Protein AF-A0A1U7DP26-F1 (afdb_monomer_lite)

Sequence (194 aa):
MRRANYLGLSYQFWTLTKESINEMEKQGNKKLIMSLYDPNETDEQSHQNYYQKTKWNDFNIGVPILFNFYHGLELCMKGLLQEIGKLPTNKHHKLSDYFQIISENNSVFIPEIIVSIGKVLNSENPFYDFFKSNNSNVDNYYQLLRYPESVKGNNFLHGEIRGREQIGLNNFNSIKNSCIEIEKAIIKWFEKKT

pLDDT: mean 93.65, std 6.56, range [53.16, 98.75]

Foldseek 3Di:
DDDDPLLVVLVVLLVVLLVLLVVCVVLQQDPDDDDDDDPPADPVNVVVVVCVSNCSHLANCQLVSLLSLLSSLQSLLLVVCVVVVNRDPDDAQANVVSLVVCVVVVVLFDVLLNVLSVCCQDPVQLCQVQQVVQVHGSSCSNPQSPDQADPVRHGGDCPSRHDPRNSNSVNSVVSSVSSVSNVVRVVVSVVVVD

Secondary structure (DSSP, 8-state):
-PPP-HHHHHHHHHHHHHHHHHHHHHHTT-S--PPPP-TTS-HHHHHHHHHHHHSSSHHHHHHHHHHHHHHHHHHHHHHHHHHTT---SS----HHHHHHHHHHTGGGS-HHHHHHHHHTTSTTSTTHHHHHHTT--GGGHHHHTT-SB-TTSPBP--TTTSS-HHHHHHHHHHHHHHHHHHHHHHHHHHHHH-

Radius of gyration: 19.1 Å; chains: 1; bounding box: 50×29×58 Å

Structure (mmCIF, N/CA/C/O backbone):
data_AF-A0A1U7DP26-F1
#
_entry.id   AF-A0A1U7DP26-F1
#
loop_
_atom_site.group_PDB
_atom_site.id
_atom_site.type_symbol
_atom_site.label_atom_id
_atom_site.label_alt_id
_atom_site.label_comp_id
_atom_site.label_asym_id
_atom_site.label_entity_id
_atom_site.label_seq_id
_atom_site.pdbx_PDB_ins_code
_atom_site.Cartn_x
_atom_site.Cartn_y
_atom_site.Cartn_z
_atom_site.occupancy
_atom_site.B_iso_or_equiv
_atom_site.auth_seq_id
_atom_site.auth_comp_id
_atom_site.auth_asym_id
_atom_site.auth_atom_id
_atom_site.pdbx_PDB_model_num
ATOM 1 N N . MET A 1 1 ? -6.047 -16.721 26.539 1.00 53.16 1 MET A N 1
ATOM 2 C CA . MET A 1 1 ? -6.181 -16.801 25.065 1.00 53.16 1 MET A CA 1
ATOM 3 C C . MET A 1 1 ? -5.007 -16.036 24.455 1.00 53.16 1 MET A C 1
ATOM 5 O O . MET A 1 1 ? -4.716 -14.951 24.944 1.00 53.16 1 MET A O 1
ATOM 9 N N . ARG A 1 2 ? -4.262 -16.601 23.493 1.00 73.62 2 ARG A N 1
ATOM 10 C CA . ARG A 1 2 ? -3.073 -15.941 22.914 1.00 73.62 2 ARG A CA 1
ATOM 11 C C . ARG A 1 2 ? -3.519 -14.747 22.062 1.00 73.62 2 ARG A C 1
ATOM 13 O O . ARG A 1 2 ? -4.286 -14.931 21.123 1.00 73.62 2 ARG A O 1
ATOM 20 N N . ARG A 1 3 ? -3.061 -13.541 22.402 1.00 86.12 3 ARG A N 1
ATOM 21 C CA . ARG A 1 3 ? -3.355 -12.308 21.657 1.00 86.12 3 ARG A CA 1
ATOM 22 C C . ARG A 1 3 ? -2.591 -12.306 20.331 1.00 86.12 3 ARG A C 1
ATOM 24 O O . ARG A 1 3 ? -1.402 -12.624 20.313 1.00 86.12 3 ARG A O 1
ATOM 31 N N . ALA A 1 4 ? -3.257 -11.959 19.234 1.00 92.19 4 ALA A N 1
ATOM 32 C CA . ALA A 1 4 ? -2.603 -11.836 17.936 1.00 92.19 4 ALA A CA 1
ATOM 33 C C . ALA A 1 4 ? -1.809 -10.520 17.864 1.00 92.19 4 ALA A C 1
ATOM 35 O O . ALA A 1 4 ? -2.297 -9.466 18.280 1.00 92.19 4 ALA A O 1
ATOM 36 N N . ASN A 1 5 ? -0.586 -10.572 17.331 1.00 94.94 5 ASN A N 1
ATOM 37 C CA . ASN A 1 5 ? 0.266 -9.391 17.168 1.00 94.94 5 ASN A CA 1
ATOM 38 C C . ASN A 1 5 ? 0.031 -8.719 15.805 1.00 94.94 5 ASN A C 1
ATOM 40 O O . ASN A 1 5 ? 0.892 -8.745 14.927 1.00 94.94 5 ASN A O 1
ATOM 44 N N . TYR A 1 6 ? -1.162 -8.154 15.620 1.00 97.38 6 TYR A N 1
ATOM 45 C CA . TYR A 1 6 ? -1.541 -7.507 14.364 1.00 97.38 6 TYR A CA 1
ATOM 46 C C . TYR A 1 6 ? -0.703 -6.258 14.057 1.00 97.38 6 TYR A C 1
ATOM 48 O O . TYR A 1 6 ? -0.205 -6.126 12.943 1.00 97.38 6 TYR A O 1
ATOM 56 N N . LEU A 1 7 ? -0.492 -5.378 15.043 1.00 97.25 7 LEU A N 1
ATOM 57 C CA . LEU A 1 7 ? 0.287 -4.147 14.853 1.00 97.25 7 LEU A CA 1
ATOM 58 C C . LEU A 1 7 ? 1.756 -4.441 14.533 1.00 97.25 7 LEU A C 1
ATOM 60 O O . LEU A 1 7 ? 2.310 -3.861 13.605 1.00 97.25 7 LEU A O 1
ATOM 64 N N . GLY A 1 8 ? 2.376 -5.392 15.240 1.00 97.31 8 GLY A N 1
ATOM 65 C CA . GLY A 1 8 ? 3.754 -5.782 14.953 1.00 97.31 8 GLY A CA 1
ATOM 66 C C . GLY A 1 8 ? 3.921 -6.334 13.537 1.00 97.31 8 GLY A C 1
ATOM 67 O O . GLY A 1 8 ? 4.887 -5.992 12.861 1.00 97.31 8 GLY A O 1
ATOM 68 N N . LEU A 1 9 ? 2.965 -7.138 13.059 1.00 98.06 9 LEU A N 1
ATOM 69 C CA . LEU A 1 9 ? 3.006 -7.660 11.694 1.00 98.06 9 LEU A CA 1
ATOM 70 C C . LEU A 1 9 ? 2.715 -6.567 10.649 1.00 98.06 9 LEU A C 1
ATOM 72 O O . LEU A 1 9 ? 3.384 -6.523 9.622 1.00 98.06 9 LEU A O 1
ATOM 76 N N . SER A 1 10 ? 1.793 -5.640 10.935 1.00 98.44 10 SER A N 1
ATOM 77 C CA . SER A 1 10 ? 1.548 -4.450 10.106 1.00 98.44 10 SER A CA 1
ATOM 78 C C . SER A 1 10 ? 2.836 -3.671 9.842 1.00 98.44 10 SER A C 1
ATOM 80 O O . SER A 1 10 ? 3.145 -3.353 8.696 1.00 98.44 10 SER A O 1
ATOM 82 N N . TYR A 1 11 ? 3.622 -3.408 10.890 1.00 98.31 11 TYR A N 1
ATOM 83 C CA . TYR A 1 11 ? 4.885 -2.681 10.756 1.00 98.31 11 TYR A CA 1
ATOM 84 C C . TYR A 1 11 ? 5.918 -3.440 9.922 1.00 98.31 11 TYR A C 1
ATOM 86 O O . TYR A 1 11 ? 6.671 -2.812 9.190 1.00 98.31 11 TYR A O 1
ATOM 94 N N . GLN A 1 12 ? 5.936 -4.776 9.949 1.00 98.56 12 GLN A N 1
ATOM 95 C CA . GLN A 1 12 ? 6.824 -5.554 9.075 1.00 98.56 12 GLN A CA 1
ATOM 96 C C . GLN A 1 12 ? 6.461 -5.379 7.592 1.00 98.56 12 GLN A C 1
ATOM 98 O O . GLN A 1 12 ? 7.344 -5.124 6.770 1.00 98.56 12 GLN A O 1
ATOM 103 N N . PHE A 1 13 ? 5.169 -5.444 7.252 1.00 98.69 13 PHE A N 1
ATOM 104 C CA . PHE A 1 13 ? 4.692 -5.200 5.885 1.00 98.69 13 PHE A CA 1
ATOM 105 C C . PHE A 1 13 ? 4.969 -3.766 5.419 1.00 98.69 13 PHE A C 1
ATOM 107 O O . PHE A 1 13 ? 5.396 -3.546 4.281 1.00 98.69 13 PHE A O 1
ATOM 114 N N . TRP A 1 14 ? 4.787 -2.782 6.298 1.00 98.69 14 TRP A N 1
ATOM 115 C CA . TRP A 1 14 ? 5.101 -1.392 5.982 1.00 98.69 14 TRP A CA 1
ATOM 116 C C . TRP A 1 14 ? 6.596 -1.110 5.910 1.00 98.69 14 TRP A C 1
ATOM 118 O O . TRP A 1 14 ? 6.997 -0.314 5.068 1.00 98.69 14 TRP A O 1
ATOM 128 N N . THR A 1 15 ? 7.442 -1.785 6.687 1.00 98.69 15 THR A N 1
ATOM 129 C CA . THR A 1 15 ? 8.898 -1.728 6.496 1.00 98.69 15 THR A CA 1
ATOM 130 C C . THR A 1 15 ? 9.271 -2.208 5.100 1.00 98.69 15 THR A C 1
ATOM 132 O O . THR A 1 15 ? 9.935 -1.475 4.375 1.00 98.69 15 THR A O 1
ATOM 135 N N . LEU A 1 16 ? 8.772 -3.370 4.663 1.00 98.69 16 LEU A N 1
ATOM 136 C CA . LEU A 1 16 ? 9.030 -3.851 3.302 1.00 98.69 16 LEU A CA 1
ATOM 137 C C . LEU A 1 16 ? 8.532 -2.860 2.238 1.00 98.69 16 LEU A C 1
ATOM 139 O O . LEU A 1 16 ? 9.232 -2.599 1.262 1.00 98.69 16 LEU A O 1
ATOM 143 N N . THR A 1 17 ? 7.347 -2.283 2.447 1.00 98.69 17 THR A N 1
ATOM 144 C CA . THR A 1 17 ? 6.768 -1.250 1.575 1.00 98.69 17 THR A CA 1
ATOM 145 C C . THR A 1 17 ? 7.701 -0.040 1.467 1.00 98.69 17 THR A C 1
ATOM 147 O O . THR A 1 17 ? 8.099 0.329 0.365 1.00 98.69 17 THR A O 1
ATOM 150 N N . LYS A 1 18 ? 8.099 0.552 2.601 1.00 98.75 18 LYS A N 1
ATOM 151 C CA . LYS A 1 18 ? 8.958 1.745 2.663 1.00 98.75 18 LYS A CA 1
ATOM 152 C C . LYS A 1 18 ? 10.334 1.484 2.048 1.00 98.75 18 LYS A C 1
ATOM 154 O O . LYS A 1 18 ? 10.780 2.282 1.230 1.00 98.75 18 LYS A O 1
ATOM 159 N N . GLU A 1 19 ? 10.970 0.361 2.379 1.00 98.69 19 GLU A N 1
ATOM 160 C CA . GLU A 1 19 ? 12.301 0.033 1.855 1.00 98.69 19 GLU A CA 1
ATOM 161 C C . GLU A 1 19 ? 12.285 -0.272 0.354 1.00 98.69 19 GLU A C 1
ATOM 163 O O . GLU A 1 19 ? 13.170 0.170 -0.373 1.00 98.69 19 GLU A O 1
ATOM 168 N N . SER A 1 20 ? 11.241 -0.931 -0.151 1.00 98.56 20 SER A N 1
ATOM 169 C CA . SER A 1 20 ? 11.095 -1.146 -1.599 1.00 98.56 20 SER A CA 1
ATOM 170 C C . SER A 1 20 ? 10.933 0.177 -2.356 1.00 98.56 20 SER A C 1
ATOM 172 O O . SER A 1 20 ? 11.458 0.333 -3.458 1.00 98.56 20 SER A O 1
ATOM 174 N N . ILE A 1 21 ? 10.234 1.149 -1.760 1.00 98.56 21 ILE A N 1
ATOM 175 C CA . ILE A 1 21 ? 10.072 2.492 -2.332 1.00 98.56 21 ILE A CA 1
ATOM 176 C C . ILE A 1 21 ? 11.383 3.287 -2.235 1.00 98.56 21 ILE A C 1
ATOM 178 O O . ILE A 1 21 ? 11.720 3.988 -3.182 1.00 98.56 21 ILE A O 1
ATOM 182 N N . ASN A 1 22 ? 12.172 3.130 -1.163 1.00 98.56 22 ASN A N 1
ATOM 183 C CA . ASN A 1 22 ? 13.521 3.709 -1.073 1.00 98.56 22 ASN A CA 1
ATOM 184 C C . ASN A 1 22 ? 14.421 3.212 -2.214 1.00 98.56 22 ASN A C 1
ATOM 186 O O . ASN A 1 22 ? 15.143 3.998 -2.823 1.00 98.56 22 ASN A O 1
ATOM 190 N N . GLU A 1 23 ? 14.385 1.915 -2.524 1.00 98.19 23 GLU A N 1
ATOM 191 C CA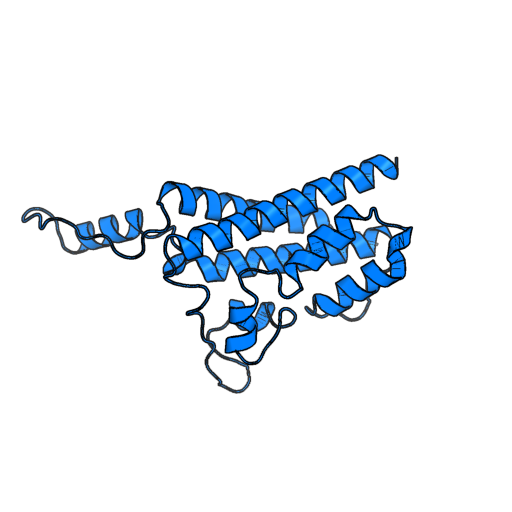 . GLU A 1 23 ? 15.138 1.362 -3.654 1.00 98.19 23 GLU A CA 1
ATOM 192 C C . GLU A 1 23 ? 14.612 1.869 -5.006 1.00 98.19 23 GLU A C 1
ATOM 194 O O . GLU A 1 23 ? 15.404 2.205 -5.890 1.00 98.19 23 GLU A O 1
ATOM 199 N N . MET A 1 24 ? 13.289 2.007 -5.153 1.00 97.81 24 MET A N 1
ATOM 200 C CA . MET A 1 24 ? 12.674 2.603 -6.345 1.00 97.81 24 MET A CA 1
ATOM 201 C C . MET A 1 24 ? 13.110 4.060 -6.555 1.00 97.81 24 MET A C 1
ATOM 203 O O . MET A 1 24 ? 13.425 4.461 -7.678 1.00 97.81 24 MET A O 1
ATOM 207 N N . GLU A 1 25 ? 13.176 4.840 -5.475 1.00 97.25 25 GLU A N 1
ATOM 208 C CA . GLU A 1 25 ? 13.649 6.225 -5.460 1.00 97.25 25 GLU A CA 1
ATOM 209 C C . GLU A 1 25 ? 15.125 6.312 -5.872 1.00 97.25 25 GLU A C 1
ATOM 211 O O . GLU A 1 25 ? 15.464 7.082 -6.770 1.00 97.25 25 GLU A O 1
ATOM 216 N N . LYS A 1 26 ? 15.992 5.451 -5.315 1.00 96.75 26 LYS A N 1
ATOM 217 C CA . LYS A 1 26 ? 17.418 5.370 -5.687 1.00 96.75 26 LYS A CA 1
ATOM 218 C C . LYS A 1 26 ? 17.628 5.066 -7.173 1.00 96.75 26 LYS A C 1
ATOM 220 O O . LYS A 1 26 ? 18.562 5.592 -7.776 1.00 96.75 26 LYS A O 1
ATOM 225 N N . GLN A 1 27 ? 16.784 4.221 -7.773 1.00 94.00 27 GLN A N 1
ATOM 226 C CA . GLN A 1 27 ? 16.861 3.893 -9.204 1.00 94.00 27 GLN A CA 1
ATOM 227 C C . GLN A 1 27 ? 16.127 4.898 -10.108 1.00 94.00 27 GLN A C 1
ATOM 229 O O . GLN A 1 27 ? 16.289 4.857 -11.331 1.00 94.00 27 GLN A O 1
ATOM 234 N N . GLY A 1 28 ? 15.352 5.821 -9.530 1.00 93.94 28 GLY A N 1
ATOM 235 C CA . GLY A 1 28 ? 14.580 6.828 -10.257 1.00 93.94 28 GLY A CA 1
ATOM 236 C C . GLY A 1 28 ? 13.380 6.259 -11.016 1.00 93.94 28 GLY A C 1
ATOM 237 O O . GLY A 1 28 ? 12.984 6.835 -12.024 1.00 93.94 28 GLY A O 1
ATOM 238 N N . ASN A 1 29 ? 12.841 5.114 -10.579 1.00 94.06 29 ASN A N 1
ATOM 239 C CA . ASN A 1 29 ? 11.686 4.441 -11.186 1.00 94.06 29 ASN A CA 1
ATOM 240 C C . ASN A 1 29 ? 11.770 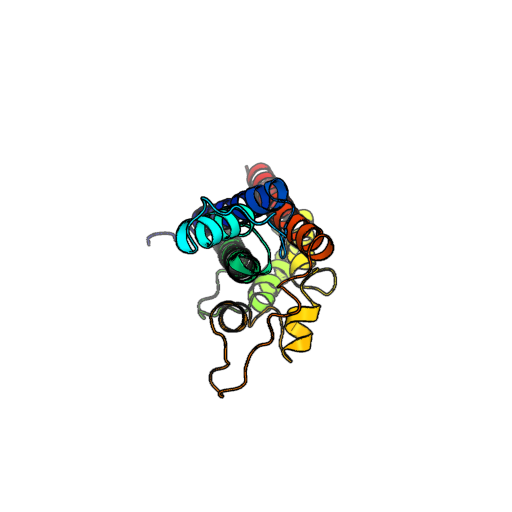4.275 -12.724 1.00 94.06 29 ASN A C 1
ATOM 242 O O . ASN A 1 29 ? 10.795 4.472 -13.454 1.00 94.06 29 ASN A O 1
ATOM 246 N N . LYS A 1 30 ? 12.960 3.951 -13.240 1.00 89.12 30 LYS A N 1
ATOM 247 C CA . LYS A 1 30 ? 13.212 3.871 -14.685 1.00 89.12 30 LYS A CA 1
ATOM 248 C C . LYS A 1 30 ? 12.603 2.601 -15.270 1.00 89.12 30 LYS A C 1
ATOM 250 O O . LYS A 1 30 ? 12.987 1.493 -14.890 1.00 89.12 30 LYS A O 1
ATOM 255 N N . LYS A 1 31 ? 11.691 2.755 -16.232 1.00 80.81 31 LYS A N 1
ATOM 256 C CA . LYS A 1 31 ? 11.114 1.632 -16.987 1.00 80.81 31 LYS A CA 1
ATOM 257 C C . LYS A 1 31 ? 11.941 1.267 -18.213 1.00 80.81 31 LYS A C 1
ATOM 259 O O . LYS A 1 31 ? 12.116 0.089 -18.501 1.00 80.81 31 LYS A O 1
ATOM 264 N N . LEU A 1 32 ? 12.437 2.264 -18.939 1.00 80.62 32 LEU A N 1
ATOM 265 C CA . LEU A 1 32 ? 13.223 2.060 -20.147 1.00 80.62 32 LEU A CA 1
ATOM 266 C C . LEU A 1 32 ? 14.619 2.644 -19.954 1.00 80.62 32 LEU A C 1
ATOM 268 O O . LEU A 1 32 ? 14.778 3.799 -19.569 1.00 80.62 32 LEU A O 1
ATOM 272 N N . ILE A 1 33 ? 15.633 1.830 -20.228 1.00 79.62 33 ILE A N 1
ATOM 273 C CA . ILE A 1 33 ? 17.031 2.248 -20.249 1.00 79.62 33 ILE A CA 1
ATOM 274 C C . ILE A 1 33 ? 17.595 1.776 -21.580 1.00 79.62 33 ILE A C 1
ATOM 276 O O . ILE A 1 33 ? 17.562 0.584 -21.871 1.00 79.62 33 ILE A O 1
ATOM 280 N N . MET A 1 34 ? 18.093 2.712 -22.383 1.00 75.44 34 MET A N 1
ATOM 281 C CA . MET A 1 34 ? 18.868 2.380 -23.572 1.00 75.44 34 MET A CA 1
ATOM 282 C C . MET A 1 34 ? 20.321 2.151 -23.158 1.00 75.44 34 MET A C 1
ATOM 284 O O . MET A 1 34 ? 20.951 3.051 -22.599 1.00 75.44 34 MET A O 1
ATOM 288 N N . SER A 1 35 ? 20.847 0.952 -23.400 1.00 68.94 35 SER A N 1
ATOM 289 C CA . SER A 1 35 ? 22.286 0.694 -23.348 1.00 68.94 35 SER A CA 1
ATOM 290 C C . SER A 1 35 ? 22.926 1.052 -24.688 1.00 68.94 35 SER A C 1
ATOM 292 O O . SER A 1 35 ? 22.314 0.923 -25.749 1.00 68.94 35 SER A O 1
ATOM 294 N N . LEU A 1 36 ? 24.170 1.526 -24.635 1.00 73.94 36 LEU A N 1
ATOM 295 C CA . LEU A 1 36 ? 25.026 1.548 -25.816 1.00 73.94 36 LEU A CA 1
ATOM 296 C C . LEU A 1 36 ? 25.423 0.103 -26.119 1.00 73.94 36 LEU A C 1
ATOM 298 O O . LEU A 1 36 ? 25.743 -0.642 -25.195 1.00 73.94 36 LEU A O 1
ATOM 302 N N . TYR A 1 37 ? 25.375 -0.281 -27.392 1.00 77.88 37 TYR A N 1
ATOM 303 C CA . TYR A 1 37 ? 25.810 -1.601 -27.836 1.00 77.88 37 TYR A CA 1
ATOM 304 C C . TYR A 1 37 ? 27.287 -1.824 -27.474 1.00 77.88 37 TYR A C 1
ATOM 306 O O . TYR A 1 37 ? 28.135 -1.011 -27.848 1.00 77.88 37 TYR A O 1
ATOM 314 N N . ASP A 1 38 ? 27.581 -2.921 -26.773 1.00 83.44 38 ASP A N 1
ATOM 315 C CA . ASP A 1 38 ? 28.939 -3.371 -26.464 1.00 83.44 38 ASP A CA 1
ATOM 316 C C . ASP A 1 38 ? 29.191 -4.722 -27.157 1.00 83.44 38 ASP A C 1
ATOM 318 O O . ASP A 1 38 ? 28.564 -5.715 -26.789 1.00 83.44 38 ASP A O 1
ATOM 322 N N . PRO A 1 39 ? 30.096 -4.797 -28.151 1.00 85.12 39 PRO A N 1
ATOM 323 C CA . PRO A 1 39 ? 30.381 -6.040 -28.868 1.00 85.12 39 PRO A CA 1
ATOM 324 C C . PRO A 1 39 ? 31.038 -7.127 -27.999 1.00 85.12 39 PRO A C 1
ATOM 326 O O . PRO A 1 39 ? 31.161 -8.259 -28.462 1.00 85.12 39 PRO A O 1
ATOM 329 N N . ASN A 1 40 ? 31.487 -6.801 -26.780 1.00 90.44 40 ASN A N 1
ATOM 330 C CA . ASN A 1 40 ? 32.078 -7.758 -25.840 1.00 90.44 40 ASN A CA 1
ATOM 331 C C . ASN A 1 40 ? 31.086 -8.248 -24.770 1.00 90.44 40 ASN A C 1
ATOM 333 O O . ASN A 1 40 ? 31.442 -9.119 -23.975 1.00 90.44 40 ASN A O 1
ATOM 337 N N . GLU A 1 41 ? 29.873 -7.692 -24.722 1.00 90.19 41 GLU A N 1
ATOM 338 C CA . GLU A 1 41 ? 28.820 -8.094 -23.788 1.00 90.19 41 GLU A CA 1
ATOM 339 C C . GLU A 1 41 ? 28.000 -9.242 -24.393 1.00 90.19 41 GLU A C 1
ATOM 341 O O . GLU A 1 41 ? 27.568 -9.177 -25.543 1.00 90.19 41 GLU A O 1
ATOM 346 N N . THR A 1 42 ? 27.770 -10.313 -23.628 1.00 91.44 42 THR A N 1
ATOM 347 C CA . THR A 1 42 ? 26.838 -11.368 -24.055 1.00 91.44 42 THR A CA 1
ATOM 348 C C . THR A 1 42 ? 25.387 -10.927 -23.863 1.00 91.44 42 THR A C 1
ATOM 350 O O . THR A 1 42 ? 25.085 -10.132 -22.973 1.00 91.44 42 THR A O 1
ATOM 353 N N . ASP A 1 43 ? 24.450 -11.509 -24.616 1.00 87.94 43 ASP A N 1
ATOM 354 C CA . ASP A 1 43 ? 23.014 -11.225 -24.450 1.00 87.94 43 ASP A CA 1
ATOM 355 C C . ASP A 1 43 ? 22.537 -11.425 -23.000 1.00 87.94 43 ASP A C 1
ATOM 357 O O . ASP A 1 43 ? 21.756 -10.635 -22.467 1.00 87.94 43 ASP A O 1
ATOM 361 N N . GLU A 1 44 ? 23.042 -12.463 -22.325 1.00 89.94 44 GLU A N 1
ATOM 362 C CA . GLU A 1 44 ? 22.724 -12.727 -20.922 1.00 89.94 44 GLU A CA 1
ATOM 363 C C . GLU A 1 44 ? 23.243 -11.616 -20.001 1.00 89.94 44 GLU A C 1
ATOM 365 O O . GLU A 1 44 ? 22.499 -11.140 -19.140 1.00 89.94 44 GLU A O 1
ATOM 370 N N . GLN A 1 45 ? 24.488 -11.170 -20.191 1.00 91.12 45 GLN A N 1
ATOM 371 C CA . GLN A 1 45 ? 25.058 -10.060 -19.424 1.00 91.12 45 GLN A CA 1
ATOM 372 C C . GLN A 1 45 ? 24.263 -8.774 -19.655 1.00 91.12 45 GLN A C 1
ATOM 374 O O . GLN A 1 45 ? 23.921 -8.090 -18.689 1.00 91.12 45 GLN A O 1
ATOM 379 N N . SER A 1 46 ? 23.882 -8.499 -20.904 1.00 89.00 46 SER A N 1
ATOM 380 C CA . SER A 1 46 ? 23.081 -7.329 -21.258 1.00 89.00 46 SER A CA 1
ATOM 381 C C . SER A 1 46 ? 21.711 -7.349 -20.578 1.00 89.00 46 SER A C 1
ATOM 383 O O . SER A 1 46 ? 21.310 -6.377 -19.930 1.00 89.00 46 SER A O 1
ATOM 385 N N . HIS A 1 47 ? 21.015 -8.490 -20.619 1.00 87.88 47 HIS A N 1
ATOM 386 C CA . HIS A 1 47 ? 19.733 -8.673 -19.936 1.00 87.88 47 HIS A CA 1
ATOM 387 C C . HIS A 1 47 ? 19.851 -8.553 -18.414 1.00 87.88 47 HIS A C 1
ATOM 389 O O . HIS A 1 47 ? 19.023 -7.889 -17.782 1.00 87.88 47 HIS A O 1
ATOM 395 N N . GLN A 1 48 ? 20.876 -9.155 -17.806 1.00 91.06 48 GLN A N 1
ATOM 396 C CA . GLN A 1 48 ? 21.117 -9.037 -16.369 1.00 91.06 48 GLN A CA 1
ATOM 397 C C . GLN A 1 48 ? 21.400 -7.583 -15.982 1.00 91.06 48 GLN A C 1
ATOM 399 O O . GLN A 1 48 ? 20.785 -7.071 -15.045 1.00 91.06 48 GLN A O 1
ATOM 404 N N . ASN A 1 49 ? 22.257 -6.887 -16.728 1.00 89.19 49 ASN A N 1
ATOM 405 C CA . ASN A 1 49 ? 22.573 -5.478 -16.509 1.00 89.19 49 ASN A CA 1
ATOM 406 C C . ASN A 1 49 ? 21.335 -4.587 -16.646 1.00 89.19 49 ASN A C 1
ATOM 408 O O . ASN A 1 49 ? 21.116 -3.702 -15.813 1.00 89.19 49 ASN A O 1
ATOM 412 N N . TYR A 1 50 ? 20.496 -4.837 -17.652 1.00 89.94 50 TYR A N 1
ATOM 413 C CA . TYR A 1 50 ? 19.217 -4.154 -17.821 1.00 89.94 50 TYR A CA 1
ATOM 414 C C . TYR A 1 50 ? 18.284 -4.399 -16.628 1.00 89.94 50 TYR A C 1
ATOM 416 O O . TYR A 1 50 ? 17.765 -3.445 -16.040 1.00 89.94 50 TYR A O 1
ATOM 424 N N . TYR A 1 51 ? 18.109 -5.658 -16.213 1.00 91.62 51 TYR A N 1
ATOM 425 C CA . TYR A 1 51 ? 17.256 -6.009 -15.078 1.00 91.62 51 TYR A CA 1
ATOM 426 C C . TYR A 1 51 ? 17.758 -5.389 -13.771 1.00 91.62 51 TYR A C 1
ATOM 428 O O . TYR A 1 51 ? 16.977 -4.791 -13.041 1.00 91.62 51 TYR A O 1
ATOM 436 N N . GLN A 1 52 ? 19.061 -5.430 -13.475 1.00 92.81 52 GLN A N 1
ATOM 437 C CA . GLN A 1 52 ? 19.597 -4.829 -12.246 1.00 92.81 52 GLN A CA 1
ATOM 438 C C . GLN A 1 52 ? 19.326 -3.321 -12.153 1.00 92.81 52 GLN A C 1
ATOM 440 O O . GLN A 1 52 ? 19.094 -2.810 -11.055 1.00 92.81 52 GLN A O 1
ATOM 445 N N . LYS A 1 53 ? 19.316 -2.623 -13.294 1.00 90.75 53 LYS A N 1
ATOM 446 C CA . LYS A 1 53 ? 19.045 -1.181 -13.379 1.00 90.75 53 LYS A CA 1
ATOM 447 C C . LYS A 1 53 ? 17.552 -0.824 -13.376 1.00 90.75 53 LYS A C 1
ATOM 449 O O . LYS A 1 53 ? 17.234 0.349 -13.207 1.00 90.75 53 LYS A O 1
ATOM 454 N N . THR A 1 54 ? 16.662 -1.795 -13.596 1.00 91.75 54 THR A N 1
ATOM 455 C CA . THR A 1 54 ? 15.209 -1.573 -13.733 1.00 91.75 54 THR A CA 1
ATOM 456 C C . THR A 1 54 ? 14.361 -2.370 -12.738 1.00 91.75 54 THR A C 1
ATOM 458 O O . THR A 1 54 ? 13.161 -2.137 -12.634 1.00 91.75 54 THR A O 1
ATOM 461 N N . LYS A 1 55 ? 14.929 -3.305 -11.970 1.00 94.81 55 LYS A N 1
ATOM 462 C CA . LYS A 1 55 ? 14.166 -4.185 -11.066 1.00 94.81 55 LYS A CA 1
ATOM 463 C C . LYS A 1 55 ? 13.379 -3.422 -9.999 1.00 94.81 55 LYS A C 1
ATOM 465 O O . LYS A 1 55 ? 12.292 -3.860 -9.636 1.00 94.81 55 LYS A O 1
ATOM 470 N N . TRP A 1 56 ? 13.885 -2.277 -9.531 1.00 96.31 56 TRP A N 1
ATOM 471 C CA . TRP A 1 56 ? 13.185 -1.419 -8.574 1.00 96.31 56 TRP A CA 1
ATOM 472 C C . TRP A 1 56 ? 12.407 -0.323 -9.309 1.00 96.31 56 TRP A C 1
ATOM 474 O O . TRP A 1 56 ? 12.691 0.864 -9.180 1.00 96.31 56 TRP A O 1
ATOM 484 N N . ASN A 1 57 ? 11.422 -0.725 -10.112 1.00 95.38 57 ASN A N 1
ATOM 485 C CA . ASN A 1 57 ? 10.481 0.192 -10.751 1.00 95.38 57 ASN A CA 1
ATOM 486 C C . ASN A 1 57 ? 9.025 -0.268 -10.566 1.00 95.38 57 ASN A C 1
ATOM 488 O O . ASN A 1 57 ? 8.735 -1.419 -10.239 1.00 95.38 57 ASN A O 1
ATOM 492 N N . ASP A 1 58 ? 8.085 0.643 -10.768 1.00 95.69 58 ASP A N 1
ATOM 493 C CA . ASP A 1 58 ? 6.651 0.435 -10.599 1.00 95.69 58 ASP A CA 1
ATOM 494 C C . ASP A 1 58 ? 6.103 -0.697 -11.481 1.00 95.69 58 ASP A C 1
ATOM 496 O O . ASP A 1 58 ? 5.170 -1.401 -11.090 1.00 95.69 58 ASP A O 1
ATOM 500 N N . PHE A 1 59 ? 6.723 -0.928 -12.636 1.00 94.75 59 PHE A N 1
ATOM 501 C CA . PHE A 1 59 ? 6.373 -1.993 -13.556 1.00 94.75 59 PHE A CA 1
ATOM 502 C C . PHE A 1 59 ? 6.660 -3.375 -12.960 1.00 94.75 59 PHE A C 1
ATOM 504 O O . PHE A 1 59 ? 5.807 -4.260 -13.044 1.00 94.75 59 PHE A O 1
ATOM 511 N N . ASN A 1 60 ? 7.819 -3.539 -12.323 1.00 94.69 60 ASN A N 1
ATOM 512 C CA . ASN A 1 60 ? 8.284 -4.807 -11.769 1.00 94.69 60 ASN A CA 1
ATOM 513 C C . ASN A 1 60 ? 7.728 -5.081 -10.366 1.00 94.69 60 ASN A C 1
ATOM 515 O O . ASN A 1 60 ? 7.344 -6.210 -10.065 1.00 94.69 60 ASN A O 1
ATOM 519 N N . ILE A 1 61 ? 7.663 -4.062 -9.505 1.00 96.56 61 ILE A N 1
ATOM 520 C CA . ILE A 1 61 ? 7.361 -4.248 -8.074 1.00 96.56 61 ILE A CA 1
ATOM 521 C C . ILE A 1 61 ? 6.206 -3.392 -7.550 1.00 96.56 61 ILE A C 1
ATOM 523 O O . ILE A 1 61 ? 5.815 -3.552 -6.395 1.00 96.56 61 ILE A O 1
ATOM 527 N N . GLY A 1 62 ? 5.610 -2.524 -8.372 1.00 97.44 62 GLY A N 1
ATOM 528 C CA . GLY A 1 62 ? 4.565 -1.606 -7.911 1.00 97.44 62 GLY A CA 1
ATOM 529 C C . GLY A 1 62 ? 3.323 -2.316 -7.363 1.00 97.44 62 GLY A C 1
ATOM 530 O O . GLY A 1 62 ? 2.812 -1.957 -6.303 1.00 97.44 62 GLY A O 1
ATOM 531 N N . VAL A 1 63 ? 2.866 -3.379 -8.034 1.00 97.56 63 VAL A N 1
ATOM 532 C CA . VAL A 1 63 ? 1.717 -4.179 -7.569 1.00 97.56 63 VAL A CA 1
ATOM 533 C C . VAL A 1 63 ? 2.017 -4.891 -6.235 1.00 97.56 63 VAL A C 1
ATOM 535 O O . VAL A 1 63 ? 1.233 -4.718 -5.300 1.00 97.56 63 VAL A O 1
ATOM 538 N N . PRO A 1 64 ? 3.148 -5.614 -6.079 1.00 97.88 64 PRO A N 1
ATOM 539 C CA . PRO A 1 64 ? 3.567 -6.156 -4.784 1.00 97.88 64 PRO A CA 1
ATOM 540 C C . PRO A 1 64 ? 3.695 -5.117 -3.661 1.00 97.88 64 PRO A C 1
ATOM 542 O O . PRO A 1 64 ? 3.292 -5.396 -2.532 1.00 97.88 64 PRO A O 1
ATOM 545 N N . ILE A 1 65 ? 4.228 -3.921 -3.942 1.00 98.31 65 ILE A N 1
ATOM 546 C CA . ILE A 1 65 ? 4.323 -2.839 -2.948 1.00 98.31 65 ILE A CA 1
ATOM 547 C C . ILE A 1 65 ? 2.926 -2.454 -2.453 1.00 98.31 65 ILE A C 1
ATOM 549 O O . ILE A 1 65 ? 2.699 -2.409 -1.244 1.00 98.31 65 ILE A O 1
ATOM 553 N N . LEU A 1 66 ? 1.973 -2.233 -3.364 1.00 98.19 66 LEU A N 1
ATOM 554 C CA . LEU A 1 66 ? 0.604 -1.884 -2.979 1.00 98.19 66 LEU A CA 1
ATOM 555 C C . LEU A 1 66 ? -0.095 -2.997 -2.210 1.00 98.19 66 LEU A C 1
ATOM 557 O O . LEU A 1 66 ? -0.802 -2.714 -1.245 1.00 98.19 66 LEU A O 1
ATOM 561 N N . PHE A 1 67 ? 0.113 -4.257 -2.597 1.00 98.31 67 PHE A N 1
ATOM 562 C CA . PHE A 1 67 ? -0.439 -5.381 -1.848 1.00 98.31 67 PHE A CA 1
ATOM 563 C C . PHE A 1 67 ? 0.054 -5.366 -0.397 1.00 98.31 67 PHE A C 1
ATOM 565 O O . PHE A 1 67 ? -0.758 -5.417 0.526 1.00 98.31 67 PHE A O 1
ATOM 572 N N . ASN A 1 68 ? 1.370 -5.239 -0.192 1.00 98.62 68 ASN A N 1
ATOM 573 C CA . ASN A 1 68 ? 1.962 -5.185 1.145 1.00 98.62 68 ASN A CA 1
ATOM 574 C C . A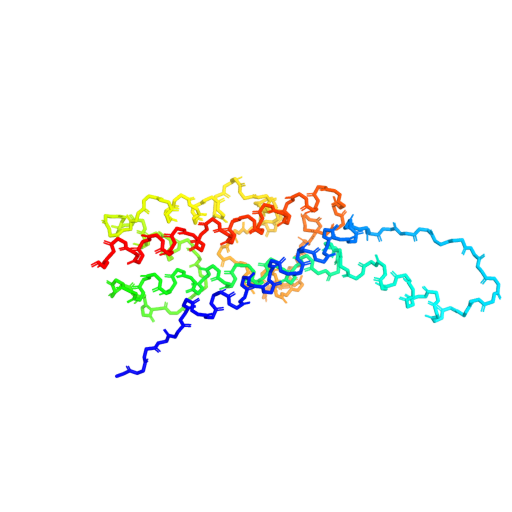SN A 1 68 ? 1.470 -3.971 1.942 1.00 98.62 68 ASN A C 1
ATOM 576 O O . ASN A 1 68 ? 1.185 -4.103 3.131 1.00 98.62 68 ASN A O 1
ATOM 580 N N . PHE A 1 69 ? 1.305 -2.817 1.294 1.00 98.62 69 PHE A N 1
ATOM 581 C CA . PHE A 1 69 ? 0.758 -1.622 1.928 1.00 98.62 69 PHE A CA 1
ATOM 582 C C . PHE A 1 69 ? -0.654 -1.850 2.487 1.00 98.62 69 PHE A C 1
ATOM 584 O O . PHE A 1 69 ? -0.875 -1.651 3.685 1.00 98.62 69 PHE A O 1
ATOM 591 N N . TYR A 1 70 ? -1.599 -2.285 1.646 1.00 98.56 70 TYR A N 1
ATOM 592 C CA . TYR A 1 70 ? -2.991 -2.486 2.064 1.00 98.56 70 TYR A CA 1
ATOM 593 C C . TYR A 1 70 ? -3.152 -3.667 3.012 1.00 98.56 70 TYR A C 1
ATOM 595 O O . TYR A 1 70 ? -3.982 -3.618 3.917 1.00 98.56 70 TYR A O 1
ATOM 603 N N . HIS A 1 71 ? -2.335 -4.708 2.855 1.00 98.38 71 HIS A N 1
ATOM 604 C CA . HIS A 1 71 ? -2.327 -5.802 3.810 1.00 98.38 71 HIS A CA 1
ATOM 605 C C . HIS A 1 71 ? -1.819 -5.343 5.183 1.00 98.38 71 HIS A C 1
ATOM 607 O O . HIS A 1 71 ? -2.436 -5.653 6.202 1.00 98.38 71 HIS A O 1
ATOM 613 N N . GLY A 1 72 ? -0.761 -4.527 5.215 1.00 98.50 72 GLY A N 1
ATOM 614 C CA . GLY A 1 72 ? -0.331 -3.829 6.425 1.00 98.50 72 GLY A CA 1
ATOM 615 C C . GLY A 1 72 ? -1.461 -2.988 7.020 1.00 98.50 72 GLY A C 1
ATOM 616 O O . GLY A 1 72 ? -1.768 -3.130 8.197 1.00 98.50 72 GLY A O 1
ATOM 617 N N . LEU A 1 73 ? -2.172 -2.208 6.202 1.00 98.62 73 LEU A N 1
ATOM 618 C CA . LEU A 1 73 ? -3.309 -1.393 6.643 1.00 98.62 73 LEU A CA 1
ATOM 619 C C . LEU A 1 73 ? -4.455 -2.226 7.244 1.00 98.62 73 LEU A C 1
ATOM 621 O O . LEU A 1 73 ? -5.012 -1.849 8.276 1.00 98.62 73 LEU A O 1
ATOM 625 N N . GLU A 1 74 ? -4.782 -3.378 6.655 1.00 98.31 74 GLU A N 1
ATOM 626 C CA . GLU A 1 74 ? -5.766 -4.313 7.213 1.00 98.31 74 GLU A CA 1
ATOM 627 C C . GLU A 1 74 ? -5.348 -4.785 8.613 1.00 98.31 74 GLU A C 1
ATOM 629 O O . GLU A 1 74 ? -6.144 -4.758 9.556 1.00 98.31 74 GLU A O 1
ATOM 634 N N . LEU A 1 75 ? -4.090 -5.212 8.760 1.00 98.06 75 LEU A N 1
ATOM 635 C CA . LEU A 1 75 ? -3.546 -5.669 10.037 1.00 98.06 75 LEU A CA 1
ATOM 636 C C . LEU A 1 75 ? -3.488 -4.525 11.053 1.00 98.06 75 LEU A C 1
ATOM 638 O O . LEU A 1 75 ? -3.852 -4.724 12.208 1.00 98.06 75 LEU A O 1
ATOM 642 N N . CYS A 1 76 ? -3.109 -3.321 10.630 1.00 98.44 76 CYS A N 1
ATOM 643 C CA . CYS A 1 76 ? -3.140 -2.115 11.447 1.00 98.44 76 CYS A CA 1
ATOM 644 C C . CYS A 1 76 ? -4.531 -1.897 12.055 1.00 98.44 76 CYS A C 1
ATOM 646 O O . CYS A 1 76 ? -4.674 -1.853 13.279 1.00 98.44 76 CYS A O 1
ATOM 648 N N . MET A 1 77 ? -5.573 -1.844 11.218 1.00 98.31 77 MET A N 1
ATOM 649 C CA . MET A 1 77 ? -6.941 -1.604 11.681 1.00 98.31 77 MET A CA 1
ATOM 650 C C . MET A 1 77 ? -7.455 -2.732 12.579 1.00 98.31 77 MET A C 1
ATOM 652 O O . MET A 1 77 ? -8.060 -2.462 13.615 1.00 98.31 77 MET A O 1
ATOM 656 N N . LYS A 1 78 ? -7.144 -3.996 12.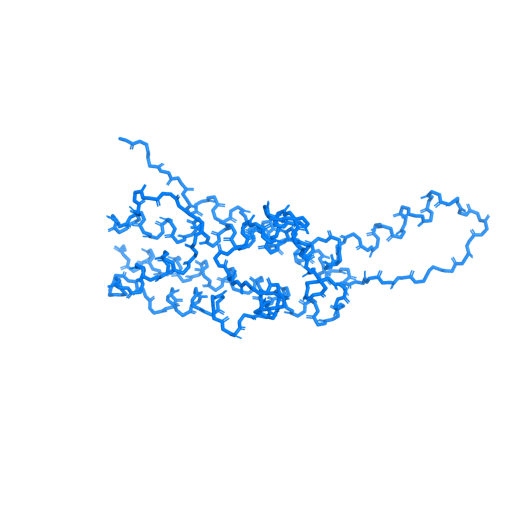263 1.00 97.62 78 LYS A N 1
ATOM 657 C CA . LYS A 1 78 ? -7.420 -5.127 13.168 1.00 97.62 78 LYS A CA 1
ATOM 658 C C . LYS A 1 78 ? -6.721 -4.962 14.515 1.00 97.62 78 LYS A C 1
ATOM 660 O O . LYS A 1 78 ? -7.316 -5.238 15.553 1.00 97.62 78 LYS A O 1
ATOM 665 N N . GLY A 1 79 ? -5.476 -4.496 14.514 1.00 97.19 79 GLY A N 1
ATOM 666 C CA . GLY A 1 79 ? -4.720 -4.181 15.720 1.00 97.19 79 GLY A CA 1
ATOM 667 C C . GLY A 1 79 ? -5.397 -3.105 16.563 1.00 97.19 79 GLY A C 1
ATOM 668 O O . GLY A 1 79 ? -5.658 -3.344 17.739 1.00 97.19 79 GLY A O 1
ATOM 669 N N . LEU A 1 80 ? -5.764 -1.975 15.953 1.00 97.62 80 LEU A N 1
ATOM 670 C CA . LEU A 1 80 ? -6.487 -0.884 16.616 1.00 97.62 80 LEU A CA 1
ATOM 671 C C . LEU A 1 80 ? -7.810 -1.358 17.228 1.00 97.62 80 LEU A C 1
ATOM 673 O O . LEU A 1 80 ? -8.087 -1.082 18.394 1.00 97.62 80 LEU A O 1
ATOM 677 N N . LEU A 1 81 ? -8.601 -2.128 16.478 1.00 97.31 81 LEU A N 1
ATOM 678 C CA . LEU A 1 81 ? -9.863 -2.689 16.962 1.00 97.31 81 LEU A CA 1
ATOM 679 C C . LEU A 1 81 ? -9.652 -3.713 18.086 1.00 97.31 81 LEU A C 1
ATOM 681 O O . LEU A 1 81 ? -10.446 -3.772 19.026 1.00 97.31 81 LEU A O 1
ATOM 685 N N . GLN A 1 82 ? -8.568 -4.490 18.039 1.00 96.31 82 GLN A N 1
ATOM 686 C CA . GLN A 1 82 ? -8.191 -5.401 19.118 1.00 96.31 82 GLN A CA 1
ATOM 687 C C . GLN A 1 82 ? -7.834 -4.641 20.406 1.00 96.31 82 GLN A C 1
ATOM 689 O O . GLN A 1 82 ? -8.255 -5.067 21.479 1.00 96.31 82 GLN A O 1
ATOM 694 N N . GLU A 1 83 ? -7.112 -3.517 20.317 1.00 95.81 83 GLU A N 1
ATOM 695 C CA . GLU A 1 83 ? -6.752 -2.682 21.479 1.00 95.81 83 GLU A CA 1
ATOM 696 C C . GLU A 1 83 ? -7.962 -2.094 22.215 1.00 95.81 83 GLU A C 1
ATOM 698 O O . GLU A 1 83 ? -7.863 -1.773 23.398 1.00 95.81 83 GLU A O 1
ATOM 703 N N . ILE A 1 84 ? -9.093 -1.926 21.527 1.00 95.56 84 ILE A N 1
ATOM 704 C CA . ILE A 1 84 ? -10.326 -1.379 22.112 1.00 95.56 84 ILE A CA 1
ATOM 705 C C . ILE A 1 84 ? -11.396 -2.455 22.363 1.00 95.56 84 ILE A C 1
ATOM 707 O O . ILE A 1 84 ? -12.527 -2.129 22.709 1.00 95.56 84 ILE A O 1
ATOM 711 N N . GLY A 1 85 ? -11.067 -3.740 22.172 1.00 95.44 85 GLY A N 1
ATOM 712 C CA . GLY A 1 85 ? -12.007 -4.847 22.377 1.00 95.44 85 GLY A CA 1
ATOM 713 C C . GLY A 1 85 ? -13.168 -4.888 21.373 1.00 95.44 85 GLY A C 1
ATOM 714 O O . GLY A 1 85 ? -14.229 -5.420 21.689 1.00 95.44 85 GLY A O 1
ATOM 715 N N . LYS A 1 86 ? -12.984 -4.323 20.173 1.00 96.31 86 LYS A N 1
ATOM 716 C CA . LYS A 1 86 ? -13.986 -4.243 19.091 1.00 96.31 86 LYS A CA 1
ATOM 717 C C . LYS A 1 86 ? -13.569 -4.999 17.824 1.00 96.31 86 LYS A C 1
ATOM 719 O O . LYS A 1 86 ? -14.091 -4.729 16.748 1.00 96.31 86 LYS A O 1
ATOM 724 N N . LEU A 1 87 ? -12.614 -5.928 17.925 1.00 94.56 87 LEU A N 1
ATOM 725 C CA . LEU A 1 87 ? -12.195 -6.743 16.783 1.00 94.56 87 LEU A CA 1
ATOM 726 C C . LEU A 1 87 ? -13.378 -7.597 16.275 1.00 94.56 87 LEU A C 1
ATOM 728 O O . LEU A 1 87 ? -13.912 -8.385 17.061 1.00 94.56 87 LEU A O 1
ATOM 732 N N . PRO A 1 88 ? -13.770 -7.491 14.990 1.00 89.62 88 PRO A N 1
ATOM 733 C CA . PRO A 1 88 ? -14.896 -8.250 14.457 1.00 89.62 88 PRO A CA 1
ATOM 734 C C . PRO A 1 88 ? -14.640 -9.758 14.459 1.00 89.62 88 PRO A C 1
ATOM 736 O O . PRO A 1 88 ? -13.514 -10.224 14.264 1.00 89.62 88 PRO A O 1
ATOM 739 N N . THR A 1 89 ? -15.701 -10.538 14.664 1.00 86.56 89 THR A N 1
ATOM 740 C CA . THR A 1 89 ? -15.646 -12.009 14.654 1.00 86.56 89 THR A CA 1
ATOM 741 C C . THR A 1 89 ? -15.732 -12.582 13.240 1.00 86.56 89 THR A C 1
ATOM 743 O O . THR A 1 89 ? -15.165 -13.641 12.960 1.00 86.56 89 THR A O 1
ATOM 746 N N . ASN A 1 90 ? -16.404 -11.875 12.331 1.00 84.75 90 ASN A N 1
ATOM 747 C CA . ASN A 1 90 ? -16.470 -12.186 10.911 1.00 84.75 90 ASN A CA 1
ATOM 748 C C . ASN A 1 90 ? -15.140 -11.828 10.232 1.00 84.75 90 ASN A C 1
ATOM 750 O O . ASN A 1 90 ? -14.728 -10.674 10.156 1.00 84.75 90 ASN A O 1
ATOM 754 N N . LYS A 1 91 ? -14.446 -12.837 9.707 1.00 83.19 91 LYS A N 1
ATOM 755 C CA . LYS A 1 91 ? -13.166 -12.633 9.023 1.00 83.19 91 LYS A CA 1
ATOM 756 C C . LYS A 1 91 ? -13.411 -12.233 7.568 1.00 83.19 91 LYS A C 1
ATOM 758 O O . LYS A 1 91 ? -13.873 -13.051 6.780 1.00 83.19 91 LYS A O 1
ATOM 763 N N . HIS A 1 92 ? -13.061 -11.001 7.212 1.00 90.69 92 HIS A N 1
ATOM 764 C CA . HIS A 1 92 ? -13.014 -10.514 5.828 1.00 90.69 92 HIS A CA 1
ATOM 765 C C . HIS A 1 92 ? -11.827 -9.564 5.607 1.00 90.69 92 HIS A C 1
ATOM 767 O O . HIS A 1 92 ? -11.131 -9.191 6.553 1.00 90.69 92 HIS A O 1
ATOM 773 N N . HIS A 1 93 ? -11.608 -9.169 4.353 1.00 90.19 93 HIS A N 1
ATOM 774 C CA . HIS A 1 93 ? -10.532 -8.258 3.937 1.00 90.19 93 HIS A CA 1
ATOM 775 C C . HIS A 1 93 ? -11.009 -6.828 3.646 1.00 90.19 93 HIS A C 1
ATOM 777 O O . HIS A 1 93 ? -10.210 -5.981 3.264 1.00 90.19 93 HIS A O 1
ATOM 783 N N . LYS A 1 94 ? -12.307 -6.551 3.823 1.00 95.00 94 LYS A N 1
ATOM 784 C CA . LYS A 1 94 ? -12.890 -5.230 3.564 1.00 95.00 94 LYS A CA 1
ATOM 785 C C . LYS A 1 94 ? -12.328 -4.186 4.526 1.00 95.00 94 LYS A C 1
ATOM 787 O O . LYS A 1 94 ? -12.503 -4.307 5.737 1.00 95.00 94 LYS A O 1
ATOM 792 N N . LEU A 1 95 ? -11.633 -3.200 3.974 1.00 97.12 95 LEU A N 1
ATOM 793 C CA . LEU A 1 95 ? -10.952 -2.140 4.706 1.00 97.12 95 LEU A CA 1
ATOM 794 C C . LEU A 1 95 ? -11.953 -1.089 5.197 1.00 97.12 95 LEU A C 1
ATOM 796 O O . LEU A 1 95 ? -11.824 -0.609 6.322 1.00 97.12 95 LEU A O 1
ATOM 800 N N . SER A 1 96 ? -12.971 -0.791 4.387 1.00 96.25 96 SER A N 1
ATOM 801 C CA . SER A 1 96 ? -14.060 0.134 4.705 1.00 96.25 96 SER A CA 1
ATOM 802 C C . SER A 1 96 ? -14.824 -0.288 5.961 1.00 96.25 96 SER A C 1
ATOM 804 O O . SER A 1 96 ? -15.007 0.531 6.854 1.00 96.25 96 SER A O 1
ATOM 806 N N . ASP A 1 97 ? -15.167 -1.571 6.085 1.00 95.94 97 ASP A N 1
ATOM 807 C CA . ASP A 1 97 ? -15.854 -2.129 7.255 1.00 95.94 97 ASP A CA 1
ATOM 808 C C . ASP A 1 97 ? -15.032 -1.925 8.546 1.00 95.94 97 ASP A C 1
ATOM 810 O O . ASP A 1 97 ? -15.560 -1.485 9.567 1.00 95.94 97 ASP A O 1
ATOM 814 N N . TYR A 1 98 ? -13.718 -2.195 8.521 1.00 97.69 98 TYR A N 1
ATOM 815 C CA . TYR A 1 98 ? -12.865 -1.956 9.694 1.00 97.69 98 TYR A CA 1
ATOM 816 C C . TYR A 1 98 ? -12.750 -0.464 10.020 1.00 97.69 98 TYR A C 1
ATOM 818 O O . TYR A 1 98 ? -12.816 -0.078 11.190 1.00 97.69 98 TYR A O 1
ATOM 826 N N . PHE A 1 99 ? -12.603 0.376 8.996 1.00 97.75 99 PHE A N 1
ATOM 827 C CA . PHE A 1 99 ? -12.522 1.821 9.165 1.00 97.75 99 PHE A CA 1
ATOM 828 C C . PHE A 1 99 ? -13.831 2.431 9.679 1.00 97.75 99 PHE A C 1
ATOM 830 O O . PHE A 1 99 ? -13.796 3.365 10.482 1.00 97.75 99 PHE A O 1
ATOM 837 N N . GLN A 1 100 ? -14.979 1.879 9.284 1.00 97.00 100 GLN A N 1
ATOM 838 C CA . GLN A 1 100 ? -16.282 2.280 9.797 1.00 97.00 100 GLN A CA 1
ATOM 839 C C . GLN A 1 100 ? -16.358 2.048 11.308 1.00 97.00 100 GLN A C 1
ATOM 841 O O . GLN A 1 100 ? -16.685 2.975 12.043 1.00 97.00 100 GLN A O 1
ATOM 846 N N . ILE A 1 101 ? -15.961 0.867 11.795 1.00 97.19 101 ILE A N 1
ATOM 847 C CA . ILE A 1 101 ? -15.963 0.571 13.238 1.00 97.19 101 ILE A CA 1
ATOM 848 C C . ILE A 1 101 ? -15.005 1.508 13.984 1.00 97.19 101 ILE A C 1
ATOM 850 O O . ILE A 1 101 ? -15.337 2.011 15.058 1.00 97.19 101 ILE A O 1
ATOM 854 N N . ILE A 1 102 ? -13.823 1.783 13.422 1.00 97.56 102 ILE A N 1
ATOM 855 C CA . ILE A 1 102 ? -12.885 2.766 13.987 1.00 97.56 102 ILE A CA 1
ATOM 856 C C . ILE A 1 102 ? -13.544 4.153 14.078 1.00 97.56 102 ILE A C 1
ATOM 858 O O . ILE A 1 102 ? -13.456 4.805 15.118 1.00 97.56 102 ILE A O 1
ATOM 862 N N . SER A 1 103 ? -14.245 4.581 13.027 1.00 97.06 103 SER A N 1
ATOM 863 C CA . SER A 1 103 ? -14.918 5.885 12.956 1.00 97.06 103 SER A CA 1
ATOM 864 C C . SER A 1 103 ? -16.098 5.999 13.925 1.00 97.06 103 SER A C 1
ATOM 866 O O . SER A 1 103 ? -16.269 7.036 14.562 1.00 97.06 103 SER A O 1
ATOM 868 N N . GLU A 1 104 ? -16.875 4.930 14.103 1.00 97.19 104 GLU A N 1
ATOM 869 C CA . GLU A 1 104 ? -17.959 4.847 15.093 1.00 97.19 104 GLU A CA 1
ATOM 870 C C . GLU A 1 104 ? -17.436 4.908 16.539 1.00 97.19 104 GLU A C 1
ATOM 872 O O . GLU A 1 104 ? -18.166 5.284 17.453 1.00 97.19 104 GLU A O 1
ATOM 877 N N . ASN A 1 105 ? -16.157 4.580 16.753 1.00 96.56 105 ASN A N 1
ATOM 878 C CA . ASN A 1 105 ? -15.470 4.645 18.045 1.00 96.56 105 ASN A CA 1
ATOM 879 C C . ASN A 1 105 ? -14.422 5.779 18.081 1.00 96.56 105 ASN A C 1
ATOM 881 O O . ASN A 1 105 ? -13.424 5.681 18.800 1.00 96.56 105 ASN A O 1
ATOM 885 N N . ASN A 1 106 ? -14.629 6.858 17.312 1.00 93.94 106 ASN A N 1
ATOM 886 C CA . ASN A 1 106 ? -13.647 7.937 17.139 1.00 93.94 106 ASN A CA 1
ATOM 887 C C . ASN A 1 106 ? -13.196 8.608 18.448 1.00 93.94 106 ASN A C 1
ATOM 889 O O . ASN A 1 106 ? -12.052 9.040 18.529 1.00 93.94 106 ASN A O 1
ATOM 893 N N . SER A 1 107 ? -14.038 8.637 19.485 1.00 95.19 107 SER A N 1
ATOM 894 C CA . SER A 1 107 ? -13.728 9.233 20.790 1.00 95.19 107 SER A CA 1
ATOM 895 C C . SER A 1 107 ? -12.603 8.510 21.532 1.00 95.19 107 SER A C 1
ATOM 897 O O . SER A 1 107 ? -11.995 9.079 22.437 1.00 95.19 107 SER A O 1
ATOM 899 N N . VAL A 1 108 ? -12.305 7.265 21.144 1.00 96.38 108 VAL A N 1
ATOM 900 C CA . VAL A 1 108 ? -11.215 6.460 21.707 1.00 96.38 108 VAL A CA 1
ATOM 901 C C . VAL A 1 108 ? -9.879 6.757 21.020 1.00 96.38 108 VAL A C 1
ATOM 903 O O . VAL A 1 108 ? -8.821 6.492 21.595 1.00 96.38 108 VAL A O 1
ATOM 906 N N . PHE A 1 109 ? -9.903 7.296 19.801 1.00 96.69 109 PHE A N 1
ATOM 907 C CA . PHE A 1 109 ? -8.723 7.541 18.977 1.00 96.69 109 PHE A CA 1
ATOM 908 C C . PHE A 1 109 ? -8.379 9.030 18.922 1.00 96.69 109 PHE A C 1
ATOM 910 O O . PHE A 1 109 ? -9.214 9.903 19.139 1.00 96.69 109 PHE A O 1
ATOM 917 N N . ILE A 1 110 ? -7.121 9.338 18.606 1.00 96.62 110 ILE A N 1
ATOM 918 C CA . ILE A 1 110 ? -6.760 10.711 18.244 1.00 96.62 110 ILE A CA 1
ATOM 919 C C . ILE A 1 110 ? -7.210 11.005 16.800 1.00 96.62 110 ILE A C 1
ATOM 921 O O . ILE A 1 110 ? -7.186 10.085 15.974 1.00 96.62 110 ILE A O 1
ATOM 925 N N . PRO A 1 111 ? -7.570 12.259 16.458 1.00 96.81 111 PRO A N 1
ATOM 926 C CA . PRO A 1 111 ? -8.005 12.621 15.106 1.00 96.81 111 PRO A CA 1
ATOM 927 C C . PRO A 1 111 ? -7.024 12.198 14.007 1.00 96.81 111 PRO A C 1
ATOM 929 O O . PRO A 1 111 ? -7.442 11.800 12.923 1.00 96.81 111 PRO A O 1
ATOM 932 N N . GLU A 1 112 ? -5.722 12.219 14.295 1.00 97.38 112 GLU A N 1
ATOM 933 C CA . GLU A 1 112 ? -4.667 11.852 13.353 1.00 97.38 112 GLU A CA 1
ATOM 934 C C . GLU A 1 112 ? -4.771 10.400 12.867 1.00 97.38 112 GLU A C 1
ATOM 936 O O . GLU A 1 112 ? -4.437 10.136 11.715 1.00 97.38 112 GLU A O 1
ATOM 941 N N . ILE A 1 113 ? -5.277 9.465 13.685 1.00 97.50 113 ILE A N 1
ATOM 942 C CA . ILE A 1 113 ? -5.527 8.079 13.245 1.00 97.50 113 ILE A CA 1
ATOM 943 C C . ILE A 1 113 ? -6.621 8.064 12.176 1.00 97.50 113 ILE A C 1
ATOM 945 O O . ILE A 1 113 ? -6.447 7.467 11.117 1.00 97.50 113 ILE A O 1
ATOM 949 N N . ILE A 1 114 ? -7.738 8.746 12.438 1.00 97.12 114 ILE A N 1
ATOM 950 C CA . ILE A 1 114 ? -8.892 8.762 11.533 1.00 97.12 114 ILE A CA 1
ATOM 951 C C . ILE A 1 114 ? -8.519 9.428 10.207 1.00 97.12 114 ILE A C 1
ATOM 953 O O . ILE A 1 114 ? -8.799 8.885 9.142 1.00 97.12 114 ILE A O 1
ATOM 957 N N . VAL A 1 115 ? -7.841 10.577 10.276 1.00 96.69 115 VAL A N 1
ATOM 958 C CA . VAL A 1 115 ? -7.429 11.349 9.097 1.00 96.69 115 VAL A CA 1
ATOM 959 C C . VAL A 1 115 ? -6.422 10.571 8.249 1.00 96.69 115 VAL A C 1
ATOM 961 O O . VAL A 1 115 ? -6.614 10.443 7.041 1.00 96.69 115 VAL A O 1
ATOM 964 N N . SER A 1 116 ? -5.370 10.017 8.863 1.00 97.06 116 SER A N 1
ATOM 965 C CA . SER A 1 116 ? -4.307 9.324 8.120 1.00 97.06 116 SER A CA 1
ATOM 966 C C . SER A 1 116 ? -4.785 8.027 7.458 1.00 97.06 116 SER A C 1
ATOM 968 O O . SER A 1 116 ? -4.403 7.753 6.321 1.00 97.06 116 SER A O 1
ATOM 970 N N . ILE A 1 117 ? -5.666 7.260 8.112 1.00 97.75 117 ILE A N 1
ATOM 971 C CA . ILE A 1 117 ? -6.276 6.062 7.514 1.00 97.75 117 ILE A CA 1
ATOM 972 C C . ILE A 1 117 ? -7.317 6.448 6.453 1.00 97.75 117 ILE A C 1
ATOM 974 O O . ILE A 1 117 ? -7.332 5.867 5.370 1.00 97.75 117 ILE A O 1
ATOM 978 N N . GLY A 1 118 ? -8.167 7.443 6.719 1.00 96.75 118 GLY A N 1
ATOM 979 C CA . GLY A 1 118 ? -9.215 7.866 5.785 1.00 96.75 118 GLY A CA 1
ATOM 980 C C . GLY A 1 118 ? -8.664 8.328 4.432 1.00 96.75 118 GLY A C 1
ATOM 981 O O . GLY A 1 118 ? -9.191 7.940 3.389 1.00 96.75 118 GLY A O 1
ATOM 982 N N . LYS A 1 119 ? -7.547 9.066 4.447 1.00 95.31 119 LYS A N 1
ATOM 983 C CA . LYS A 1 119 ? -6.829 9.554 3.255 1.00 95.31 119 LYS A CA 1
ATOM 984 C C . LYS A 1 119 ? -6.452 8.447 2.264 1.00 95.31 119 LYS A C 1
ATOM 986 O O . LYS A 1 119 ? -6.422 8.671 1.059 1.00 95.31 119 LYS A O 1
ATOM 991 N N . VAL A 1 120 ? -6.168 7.237 2.747 1.00 95.88 120 VAL A N 1
ATOM 992 C CA . VAL A 1 120 ? -5.775 6.104 1.888 1.00 95.88 120 VAL A CA 1
ATOM 993 C C . VAL A 1 120 ? -6.950 5.206 1.497 1.00 95.88 120 VAL A C 1
ATOM 995 O O . VAL A 1 120 ? -6.768 4.249 0.749 1.00 95.88 120 VAL A O 1
ATOM 998 N N . LEU A 1 121 ? -8.162 5.511 1.959 1.00 95.44 121 LEU A N 1
ATOM 999 C CA . LEU A 1 121 ? -9.385 4.787 1.598 1.00 95.44 121 LEU A CA 1
ATOM 1000 C C . LEU A 1 121 ? -10.323 5.611 0.706 1.00 95.44 121 LEU A C 1
ATOM 1002 O O . LEU A 1 121 ? -11.252 5.055 0.122 1.00 95.44 121 LEU A O 1
ATOM 1006 N N . ASN A 1 122 ? -10.095 6.921 0.597 1.00 91.19 122 ASN A N 1
ATOM 1007 C CA . ASN A 1 122 ? -10.937 7.844 -0.154 1.00 91.19 122 ASN A CA 1
ATOM 1008 C C . ASN A 1 122 ? -10.322 8.217 -1.523 1.00 91.19 122 ASN A C 1
ATOM 1010 O O . ASN A 1 122 ? -9.345 7.623 -1.984 1.00 91.19 122 ASN A O 1
ATOM 1014 N N . SER A 1 123 ? -10.921 9.204 -2.192 1.00 89.25 123 SER A N 1
ATOM 1015 C CA . SER A 1 123 ? -10.484 9.701 -3.502 1.00 89.25 123 SER A CA 1
ATOM 1016 C C . SER A 1 123 ? -9.173 10.497 -3.484 1.00 89.25 123 SER A C 1
ATOM 1018 O O . SER A 1 123 ? -8.674 10.838 -4.550 1.00 89.25 123 SER A O 1
ATOM 1020 N N . GLU A 1 124 ? -8.613 10.814 -2.314 1.00 89.56 124 GLU A N 1
ATOM 1021 C CA . GLU A 1 124 ? -7.286 11.441 -2.196 1.00 89.56 124 GLU A CA 1
ATOM 1022 C C . GLU A 1 124 ? -6.154 10.427 -2.406 1.00 89.56 124 GLU A C 1
ATOM 1024 O O . GLU A 1 124 ? -4.995 10.803 -2.589 1.00 89.56 124 GLU A O 1
ATOM 1029 N N . ASN A 1 125 ? -6.477 9.132 -2.394 1.00 92.00 125 ASN A N 1
ATOM 1030 C CA . ASN A 1 125 ? -5.515 8.081 -2.653 1.00 92.00 125 ASN A CA 1
ATOM 1031 C C . ASN A 1 125 ? -5.011 8.151 -4.111 1.00 92.00 125 ASN A C 1
ATOM 1033 O O . ASN A 1 125 ? -5.819 8.056 -5.038 1.00 92.00 125 ASN A O 1
ATOM 1037 N N . PRO A 1 126 ? -3.685 8.212 -4.351 1.00 94.69 126 PRO A N 1
ATOM 1038 C CA . PRO A 1 126 ? -3.124 8.287 -5.704 1.00 94.69 126 PRO A CA 1
ATOM 1039 C C . PRO A 1 126 ? -3.424 7.061 -6.584 1.00 94.69 126 PRO A C 1
ATOM 1041 O O . PRO A 1 126 ? -3.265 7.121 -7.799 1.00 94.69 126 PRO A O 1
ATOM 1044 N N . PHE A 1 127 ? -3.858 5.948 -5.989 1.00 96.19 127 PHE A N 1
ATOM 1045 C CA . PHE A 1 127 ? -4.265 4.727 -6.682 1.00 96.19 127 PHE A CA 1
ATOM 1046 C C . PHE A 1 127 ? -5.788 4.543 -6.720 1.00 96.19 127 PHE A C 1
ATOM 1048 O O . PHE A 1 127 ? -6.266 3.459 -7.048 1.00 96.19 127 PHE A O 1
ATOM 1055 N N . TYR A 1 128 ? -6.573 5.580 -6.416 1.00 94.44 128 TYR A N 1
ATOM 1056 C CA . TYR A 1 128 ? -8.032 5.527 -6.524 1.00 94.44 128 TYR A CA 1
ATOM 1057 C C . TYR A 1 128 ? -8.493 5.114 -7.936 1.00 94.44 128 TYR A C 1
ATOM 1059 O O . TYR A 1 128 ? -9.339 4.228 -8.088 1.00 94.44 128 TYR A O 1
ATOM 1067 N N . ASP A 1 129 ? -7.865 5.671 -8.975 1.00 93.31 129 ASP A N 1
ATOM 1068 C CA . ASP A 1 129 ? -8.201 5.376 -10.372 1.00 93.31 129 ASP A CA 1
ATOM 1069 C C . ASP A 1 129 ? -7.878 3.933 -10.785 1.00 93.31 129 ASP A C 1
ATOM 1071 O O . ASP A 1 129 ? -8.568 3.365 -11.636 1.00 93.31 129 ASP A O 1
ATOM 1075 N N . PHE A 1 130 ? -6.908 3.276 -10.137 1.00 95.69 130 PHE A N 1
ATOM 1076 C CA . PHE A 1 130 ? -6.662 1.845 -10.342 1.00 95.69 130 PHE A CA 1
ATOM 1077 C C . PHE A 1 130 ? -7.888 1.012 -9.950 1.00 95.69 130 PHE A C 1
ATOM 1079 O O . PHE A 1 130 ? -8.318 0.136 -10.700 1.00 95.69 130 PHE A O 1
ATOM 1086 N N . PHE A 1 131 ? -8.495 1.293 -8.798 1.00 95.25 131 PHE A N 1
ATOM 1087 C CA . PHE A 1 131 ? -9.688 0.563 -8.381 1.00 95.25 131 PHE A CA 1
ATOM 1088 C C . PHE A 1 131 ? -10.876 0.865 -9.294 1.00 95.25 131 PHE A C 1
ATOM 1090 O O . PHE A 1 131 ? -11.576 -0.055 -9.724 1.00 95.25 131 PHE A O 1
ATOM 1097 N N . LYS A 1 132 ? -11.058 2.142 -9.648 1.00 94.38 132 LYS A N 1
ATOM 1098 C CA . LYS A 1 132 ? -12.145 2.596 -10.520 1.00 94.38 132 LYS A CA 1
ATOM 1099 C C . LYS A 1 132 ? -12.066 1.979 -11.919 1.00 94.38 132 LYS A C 1
ATOM 1101 O O . LYS A 1 132 ? -13.069 1.473 -12.411 1.00 94.38 132 LYS A O 1
ATOM 1106 N N . SER A 1 133 ? -10.884 1.969 -12.534 1.00 93.88 133 SER A N 1
ATOM 1107 C CA . SER A 1 133 ? -10.650 1.365 -13.860 1.00 93.88 133 SER A CA 1
ATOM 1108 C C . SER A 1 133 ? -10.898 -0.146 -13.888 1.00 93.88 133 SER A C 1
ATOM 1110 O O . SER A 1 133 ? -11.234 -0.694 -14.934 1.00 93.88 133 SER A O 1
ATOM 1112 N N . ASN A 1 134 ? -10.811 -0.813 -12.736 1.00 94.69 134 ASN A N 1
ATOM 1113 C CA . ASN A 1 134 ? -11.155 -2.223 -12.570 1.00 94.69 134 ASN A CA 1
ATOM 1114 C C . ASN A 1 134 ? -12.619 -2.456 -12.143 1.00 94.69 134 ASN A C 1
ATOM 1116 O O . ASN A 1 134 ? -12.955 -3.564 -11.724 1.00 94.69 134 ASN A O 1
ATOM 1120 N N . ASN A 1 135 ? -13.492 -1.439 -12.223 1.00 93.62 135 ASN A N 1
ATOM 1121 C CA . ASN A 1 135 ? -14.883 -1.483 -11.745 1.00 93.62 135 ASN A CA 1
ATOM 1122 C C . ASN A 1 135 ? -14.994 -2.005 -10.302 1.00 93.62 135 ASN A C 1
ATOM 1124 O O . ASN A 1 135 ? -15.839 -2.842 -9.979 1.00 93.62 135 ASN A O 1
ATOM 1128 N N . SER A 1 136 ? -14.084 -1.549 -9.443 1.00 94.12 136 SER A N 1
ATOM 1129 C CA . SER A 1 136 ? -13.890 -2.082 -8.102 1.00 94.12 136 SER A CA 1
ATOM 1130 C C . SER A 1 136 ? -13.548 -0.972 -7.102 1.00 94.12 136 SER A C 1
ATOM 1132 O O . SER A 1 136 ? -13.662 0.216 -7.396 1.00 94.12 136 SER A O 1
ATOM 1134 N N . ASN A 1 137 ? -13.175 -1.355 -5.884 1.00 94.62 137 ASN A N 1
ATOM 1135 C CA . ASN A 1 137 ? -12.827 -0.447 -4.797 1.00 94.62 137 ASN A CA 1
ATOM 1136 C C . ASN A 1 137 ? -11.719 -1.053 -3.918 1.00 94.62 137 ASN A C 1
ATOM 1138 O O . ASN A 1 137 ? -11.289 -2.195 -4.117 1.00 94.62 137 ASN A O 1
ATOM 1142 N N . VAL A 1 138 ? -11.276 -0.272 -2.934 1.00 95.06 138 VAL A N 1
ATOM 1143 C CA . VAL A 1 138 ? -10.177 -0.614 -2.024 1.00 95.06 138 VAL A CA 1
ATOM 1144 C C . VAL A 1 138 ? -10.434 -1.880 -1.193 1.00 95.06 138 VAL A C 1
ATOM 1146 O O . VAL A 1 138 ? -9.489 -2.579 -0.841 1.00 95.06 138 VAL A O 1
ATOM 1149 N N . ASP A 1 139 ? -11.690 -2.272 -0.962 1.00 95.81 139 ASP A N 1
ATOM 1150 C CA . ASP A 1 139 ? -12.015 -3.507 -0.233 1.00 95.81 139 ASP A CA 1
ATOM 1151 C C . ASP A 1 139 ? -11.638 -4.776 -0.999 1.00 95.81 139 ASP A C 1
ATOM 1153 O O . ASP A 1 139 ? -11.461 -5.842 -0.407 1.00 95.81 139 ASP A O 1
ATOM 1157 N N . ASN A 1 140 ? -11.481 -4.666 -2.317 1.00 94.19 140 ASN A N 1
ATOM 1158 C CA . ASN A 1 140 ? -11.084 -5.768 -3.183 1.00 94.19 140 ASN A CA 1
ATOM 1159 C C . ASN A 1 140 ? -9.570 -5.811 -3.434 1.00 94.19 140 ASN A C 1
ATOM 1161 O O . ASN A 1 140 ? -9.127 -6.577 -4.294 1.00 94.19 140 ASN A O 1
ATOM 1165 N N . TYR A 1 141 ? -8.762 -5.032 -2.694 1.00 96.00 141 TYR A N 1
ATOM 1166 C CA . TYR A 1 141 ? -7.302 -4.990 -2.867 1.00 96.00 141 TYR A CA 1
ATOM 1167 C C . TYR A 1 141 ? -6.678 -6.398 -2.863 1.00 96.00 141 TYR A C 1
ATOM 11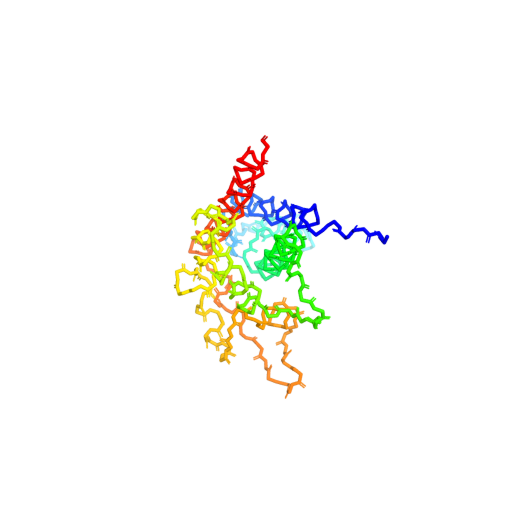69 O O . TYR A 1 141 ? -5.821 -6.697 -3.693 1.00 96.00 141 TYR A O 1
ATOM 1177 N N . TYR A 1 142 ? -7.149 -7.280 -1.970 1.00 93.88 142 TYR A N 1
ATOM 1178 C CA . TYR A 1 142 ? -6.605 -8.627 -1.773 1.00 93.88 142 TYR A CA 1
ATOM 1179 C C . TYR A 1 142 ? -6.740 -9.509 -3.019 1.00 93.88 142 TYR A C 1
ATOM 1181 O O . TYR A 1 142 ? -5.946 -10.428 -3.208 1.00 93.88 142 TYR A O 1
ATOM 1189 N N . GLN A 1 143 ? -7.753 -9.252 -3.850 1.00 93.94 143 GLN A N 1
ATOM 1190 C CA . GLN A 1 143 ? -7.989 -9.972 -5.093 1.00 93.94 143 GLN A CA 1
ATOM 1191 C C . GLN A 1 143 ? -7.292 -9.262 -6.256 1.00 93.94 143 GLN A C 1
ATOM 1193 O O . GLN A 1 143 ? -6.527 -9.890 -6.984 1.00 93.94 143 GLN A O 1
ATOM 1198 N N . LEU A 1 144 ? -7.507 -7.949 -6.377 1.00 95.12 144 LEU A N 1
ATOM 1199 C CA . LEU A 1 144 ? -6.996 -7.108 -7.463 1.00 95.12 144 LEU A CA 1
ATOM 1200 C C . LEU A 1 144 ? -5.469 -7.072 -7.553 1.00 95.12 144 LEU A C 1
ATOM 1202 O O . LEU A 1 144 ? -4.911 -6.992 -8.645 1.00 95.12 144 LEU A O 1
ATOM 1206 N N . LEU A 1 145 ? -4.789 -7.083 -6.407 1.00 96.25 145 LEU A N 1
ATOM 1207 C CA . LEU A 1 145 ? -3.332 -6.948 -6.336 1.00 96.25 145 LEU A CA 1
ATOM 1208 C C . LEU A 1 145 ? -2.615 -8.298 -6.220 1.00 96.25 145 LEU A C 1
ATOM 1210 O O . LEU A 1 145 ? -1.390 -8.341 -6.295 1.00 96.25 145 LEU A O 1
ATOM 1214 N N . ARG A 1 146 ? -3.358 -9.399 -6.041 1.00 93.75 146 ARG A N 1
ATOM 1215 C CA . ARG A 1 146 ? -2.796 -10.751 -5.902 1.00 93.75 146 ARG A CA 1
ATOM 1216 C C . ARG A 1 146 ? -2.907 -11.580 -7.174 1.00 93.75 146 ARG A C 1
ATOM 1218 O O . ARG A 1 146 ? -2.047 -12.421 -7.417 1.00 93.75 146 ARG A O 1
ATOM 1225 N N . TYR A 1 147 ? -3.959 -11.368 -7.955 1.00 94.00 147 TYR A N 1
ATOM 1226 C CA . TYR A 1 147 ? -4.251 -12.165 -9.140 1.00 94.00 147 TYR A CA 1
ATOM 1227 C C . TYR A 1 147 ? -4.276 -11.287 -10.394 1.00 94.00 147 TYR A C 1
ATOM 1229 O O . TYR A 1 147 ? -4.541 -10.089 -10.294 1.00 94.00 147 TYR A O 1
ATOM 1237 N N . PRO A 1 148 ? -3.996 -11.853 -11.579 1.00 92.56 148 PRO A N 1
ATOM 1238 C CA . PRO A 1 148 ? -4.183 -11.155 -12.849 1.00 92.56 148 PRO A CA 1
ATOM 1239 C C . PRO A 1 148 ? -5.654 -11.115 -13.289 1.00 92.56 148 PRO A C 1
ATOM 1241 O O . PRO A 1 148 ? -6.007 -10.321 -14.154 1.00 92.56 148 PRO A O 1
ATOM 1244 N N . GLU A 1 149 ? -6.512 -11.946 -12.694 1.00 92.62 149 GLU A N 1
ATOM 1245 C CA . GLU A 1 149 ? -7.917 -12.096 -13.065 1.00 92.62 149 GLU A CA 1
ATOM 1246 C C . GLU A 1 149 ? -8.826 -12.265 -11.840 1.00 92.62 149 GLU A C 1
ATOM 1248 O O . GLU A 1 149 ? -8.417 -12.692 -10.755 1.00 92.62 149 GLU A O 1
ATOM 1253 N N . SER A 1 150 ? -10.097 -11.919 -12.021 1.00 91.00 150 SER A N 1
ATOM 1254 C CA . SER A 1 150 ? -11.153 -12.168 -11.046 1.00 91.00 150 SER A CA 1
ATOM 1255 C C . SER A 1 150 ? -11.556 -13.645 -11.016 1.00 91.00 150 SER A C 1
ATOM 1257 O O . SER A 1 150 ? -11.361 -14.382 -11.975 1.00 91.00 150 SER A O 1
ATOM 1259 N N . VAL A 1 151 ? -12.262 -14.060 -9.958 1.00 86.81 151 VAL A N 1
ATOM 1260 C CA . VAL A 1 151 ? -12.855 -15.413 -9.847 1.00 86.81 151 VAL A CA 1
ATOM 1261 C C . VAL A 1 151 ? -13.824 -15.721 -11.003 1.00 86.81 151 VAL A C 1
ATOM 1263 O O . VAL A 1 151 ? -14.084 -16.880 -11.300 1.00 86.81 151 VAL A O 1
ATOM 1266 N N . LYS A 1 152 ? -14.358 -14.688 -11.667 1.00 88.19 152 LYS A N 1
ATOM 1267 C CA . LYS A 1 152 ? -15.258 -14.815 -12.821 1.00 88.19 152 LYS A CA 1
ATOM 1268 C C . LYS A 1 152 ? -14.525 -14.802 -14.174 1.00 88.19 152 LYS A C 1
ATOM 1270 O O . LYS A 1 152 ? -15.197 -14.777 -15.197 1.00 88.19 152 LYS A O 1
ATOM 1275 N N . GLY A 1 153 ? -13.190 -14.767 -14.193 1.00 87.50 153 GLY A N 1
ATOM 1276 C CA . GLY A 1 153 ? -12.373 -14.768 -15.417 1.00 87.50 153 GLY A CA 1
ATOM 1277 C C . GLY A 1 153 ? -12.166 -13.399 -16.080 1.00 87.50 153 GLY A C 1
ATOM 1278 O O . GLY A 1 153 ? -11.572 -13.318 -17.148 1.00 87.50 153 GLY A O 1
ATOM 1279 N N . ASN A 1 154 ? -12.641 -12.300 -15.480 1.00 90.56 154 ASN A N 1
ATOM 1280 C CA . ASN A 1 154 ? -12.326 -10.954 -15.983 1.00 90.56 154 ASN A CA 1
ATOM 1281 C C . ASN A 1 154 ? -10.883 -10.570 -15.635 1.00 90.56 154 ASN A C 1
ATOM 1283 O O . ASN A 1 154 ? -10.526 -10.617 -14.456 1.00 90.56 154 ASN A O 1
ATOM 1287 N N . ASN A 1 155 ? -10.105 -10.130 -16.623 1.00 93.88 155 ASN A N 1
ATOM 1288 C CA . ASN A 1 155 ? -8.741 -9.637 -16.426 1.00 93.88 155 ASN A CA 1
ATOM 1289 C C . ASN A 1 155 ? -8.718 -8.314 -15.652 1.00 93.88 155 ASN A C 1
ATOM 1291 O O . ASN A 1 155 ? -9.533 -7.425 -15.905 1.00 93.88 155 ASN A O 1
ATOM 1295 N N . PHE A 1 156 ? -7.745 -8.169 -14.757 1.00 93.88 156 PHE A N 1
ATOM 1296 C CA . PHE A 1 156 ? -7.464 -6.913 -14.076 1.00 93.88 156 PHE A CA 1
ATOM 1297 C C . PHE A 1 156 ? -6.441 -6.076 -14.843 1.00 93.88 156 PHE A C 1
ATOM 1299 O O . PHE A 1 156 ? -5.467 -6.579 -15.401 1.00 93.88 156 PHE A O 1
ATOM 1306 N N . LEU A 1 157 ? -6.664 -4.766 -14.845 1.00 92.81 157 LEU A N 1
ATOM 1307 C CA . LEU A 1 157 ? -5.817 -3.777 -15.490 1.00 92.81 157 LEU A CA 1
ATOM 1308 C C . LEU A 1 157 ? -4.892 -3.145 -14.449 1.00 92.81 157 LEU A C 1
ATOM 1310 O O . LEU A 1 157 ? -5.331 -2.364 -13.609 1.00 92.81 157 LEU A O 1
ATOM 1314 N N . HIS A 1 158 ? -3.593 -3.436 -14.522 1.00 94.75 158 HIS A N 1
ATOM 1315 C CA . HIS A 1 158 ? -2.582 -2.835 -13.633 1.00 94.75 158 HIS A CA 1
ATOM 1316 C C . HIS A 1 158 ? -1.869 -1.620 -14.247 1.00 94.75 158 HIS A C 1
ATOM 1318 O O . HIS A 1 158 ? -0.871 -1.159 -13.695 1.00 94.75 158 HIS A O 1
ATOM 1324 N N . GLY A 1 159 ? -2.355 -1.092 -15.376 1.00 91.12 159 GLY A N 1
ATOM 1325 C CA . GLY A 1 159 ? -1.738 0.042 -16.082 1.00 91.12 159 GLY A CA 1
ATOM 1326 C C . GLY A 1 159 ? -1.673 1.333 -15.256 1.00 91.12 159 GLY A C 1
ATOM 1327 O O . GLY A 1 159 ? -0.709 2.080 -15.369 1.00 91.12 159 GLY A O 1
ATOM 1328 N N . GLU A 1 160 ? -2.632 1.547 -14.353 1.00 92.44 160 GLU A N 1
ATOM 1329 C CA . GLU A 1 160 ? -2.631 2.696 -13.431 1.00 92.44 160 GLU A CA 1
ATOM 1330 C C . GLU A 1 160 ? -1.584 2.577 -12.310 1.00 92.44 160 GLU A C 1
ATOM 1332 O O . GLU A 1 160 ? -1.276 3.553 -11.630 1.00 92.44 160 GLU A O 1
ATOM 1337 N N . ILE A 1 161 ? -1.006 1.386 -12.121 1.00 94.44 161 ILE A N 1
ATOM 1338 C CA . ILE A 1 161 ? 0.071 1.139 -11.154 1.00 94.44 161 ILE A CA 1
ATOM 1339 C C . ILE A 1 161 ? 1.436 1.120 -11.851 1.00 94.44 161 ILE A C 1
ATOM 1341 O O . ILE A 1 161 ? 2.432 1.518 -11.257 1.00 94.44 161 ILE A O 1
ATOM 1345 N N . ARG A 1 162 ? 1.498 0.621 -13.091 1.00 92.75 162 ARG A N 1
ATOM 1346 C CA . ARG A 1 162 ? 2.742 0.200 -13.747 1.00 92.75 162 ARG A CA 1
ATOM 1347 C C . ARG A 1 162 ? 3.167 1.143 -14.865 1.00 92.75 162 ARG A C 1
ATOM 1349 O O . ARG A 1 162 ? 2.377 1.492 -15.735 1.00 92.75 162 ARG A O 1
ATOM 1356 N N . GLY A 1 163 ? 4.464 1.424 -14.934 1.00 86.88 163 GLY A N 1
ATOM 1357 C CA . GLY A 1 163 ? 5.090 2.158 -16.025 1.00 86.88 163 GLY A CA 1
ATOM 1358 C C . GLY A 1 163 ? 4.689 3.621 -16.095 1.00 86.88 163 GLY A C 1
ATOM 1359 O O . GLY A 1 163 ? 4.444 4.126 -17.189 1.00 86.88 163 GLY A O 1
ATOM 1360 N N . ARG A 1 164 ? 4.605 4.271 -14.933 1.00 89.69 164 ARG A N 1
ATOM 1361 C CA . ARG A 1 164 ? 4.208 5.674 -14.772 1.00 89.69 164 ARG A CA 1
ATOM 1362 C C . ARG A 1 164 ? 5.401 6.579 -14.444 1.00 89.69 164 ARG A C 1
ATOM 1364 O O . ARG A 1 164 ? 5.202 7.770 -14.215 1.00 89.69 164 ARG A O 1
ATOM 1371 N N . GLU A 1 165 ? 6.618 6.031 -14.419 1.00 88.44 165 GLU A N 1
ATOM 1372 C CA . GLU A 1 165 ? 7.889 6.755 -14.255 1.00 88.44 165 GLU A CA 1
ATOM 1373 C C . GLU A 1 165 ? 7.821 7.775 -13.104 1.00 88.44 165 GLU A C 1
ATOM 1375 O O . GLU A 1 165 ? 7.489 7.410 -11.977 1.00 88.44 165 GLU A O 1
ATOM 1380 N N . GLN A 1 166 ? 8.087 9.061 -13.338 1.00 93.62 166 GLN A N 1
ATOM 1381 C CA . GLN A 1 166 ? 8.090 10.056 -12.263 1.00 93.62 166 GLN A CA 1
ATOM 1382 C C . GLN A 1 166 ? 6.728 10.188 -11.557 1.00 93.62 166 GLN A C 1
ATOM 1384 O O . GLN A 1 166 ? 6.684 10.371 -10.341 1.00 93.62 166 GLN A O 1
ATOM 1389 N N . ILE A 1 167 ? 5.614 10.057 -12.286 1.00 94.56 167 ILE A N 1
ATOM 1390 C CA . ILE A 1 167 ? 4.267 10.075 -11.691 1.00 94.56 167 ILE A CA 1
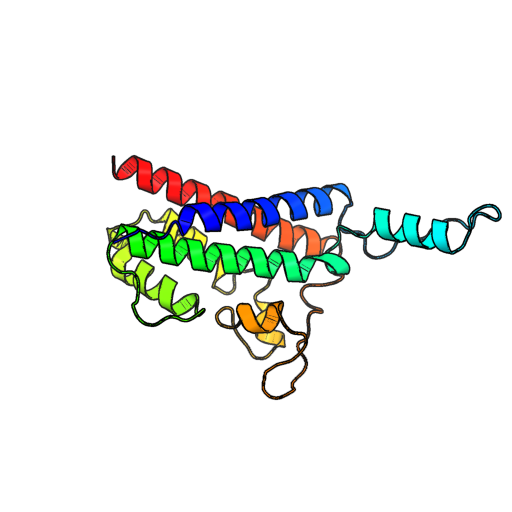ATOM 1391 C C . ILE A 1 167 ? 4.089 8.853 -10.786 1.00 94.56 167 ILE A C 1
ATOM 1393 O O . ILE A 1 167 ? 3.623 8.983 -9.657 1.00 94.56 167 ILE A O 1
ATOM 1397 N N . GLY A 1 168 ? 4.520 7.678 -11.254 1.00 95.25 168 GLY A N 1
ATOM 1398 C CA . GLY A 1 168 ? 4.516 6.449 -10.462 1.00 95.25 168 GLY A CA 1
ATOM 1399 C C . GLY A 1 168 ? 5.324 6.601 -9.177 1.00 95.25 168 GLY A C 1
ATOM 1400 O O . GLY A 1 168 ? 4.819 6.313 -8.094 1.00 95.25 168 GLY A O 1
ATOM 1401 N N . LEU A 1 169 ? 6.537 7.150 -9.274 1.00 96.75 169 LEU A N 1
ATOM 1402 C CA . LEU A 1 169 ? 7.400 7.387 -8.118 1.00 96.75 169 LEU A CA 1
ATOM 1403 C C . LEU A 1 169 ? 6.743 8.330 -7.103 1.00 96.75 169 LEU A C 1
ATOM 1405 O O . LEU A 1 169 ? 6.763 8.053 -5.907 1.00 96.75 169 LEU A O 1
ATOM 1409 N N . ASN A 1 170 ? 6.105 9.408 -7.566 1.00 97.50 170 ASN A N 1
ATOM 1410 C CA . ASN A 1 170 ? 5.383 10.335 -6.693 1.00 97.50 170 ASN A CA 1
ATOM 1411 C C . ASN A 1 170 ? 4.208 9.644 -5.978 1.00 97.50 170 ASN A C 1
ATOM 1413 O O . ASN A 1 170 ? 4.025 9.826 -4.772 1.00 97.50 170 ASN A O 1
ATOM 1417 N N . ASN A 1 171 ? 3.454 8.803 -6.693 1.00 97.50 171 ASN A N 1
ATOM 1418 C CA . ASN A 1 171 ? 2.358 8.024 -6.119 1.00 97.50 171 ASN A CA 1
ATOM 1419 C C . ASN A 1 171 ? 2.864 7.052 -5.042 1.00 97.50 171 ASN A C 1
ATOM 1421 O O . ASN A 1 171 ? 2.291 6.978 -3.955 1.00 97.50 171 ASN A O 1
ATOM 1425 N N . PHE A 1 172 ? 3.967 6.347 -5.300 1.00 98.19 172 PHE A N 1
ATOM 1426 C CA . PHE A 1 172 ? 4.581 5.454 -4.317 1.00 98.19 172 PHE A CA 1
ATOM 1427 C C . PHE A 1 172 ? 5.172 6.212 -3.123 1.00 98.19 172 PHE A C 1
ATOM 1429 O O . PHE A 1 172 ? 4.991 5.788 -1.984 1.00 98.19 172 PHE A O 1
ATOM 1436 N N . ASN A 1 173 ? 5.780 7.378 -3.331 1.00 98.25 173 ASN A N 1
ATOM 1437 C CA . ASN A 1 173 ? 6.231 8.231 -2.231 1.00 98.25 173 ASN A CA 1
ATOM 1438 C C . ASN A 1 173 ? 5.072 8.699 -1.339 1.00 98.25 173 ASN A C 1
ATOM 1440 O O . ASN A 1 173 ? 5.226 8.747 -0.119 1.00 98.25 173 ASN A O 1
ATOM 1444 N N . SER A 1 174 ? 3.893 8.967 -1.908 1.00 97.81 174 SER A N 1
ATOM 1445 C CA . SER A 1 174 ? 2.685 9.239 -1.120 1.00 97.81 174 SER A CA 1
ATOM 1446 C C . SER A 1 174 ? 2.318 8.050 -0.219 1.00 97.81 174 SER A C 1
ATOM 1448 O O . SER A 1 174 ? 2.095 8.234 0.974 1.00 97.81 174 SER A O 1
ATOM 1450 N N . ILE A 1 175 ? 2.381 6.816 -0.736 1.00 98.19 175 ILE A N 1
ATOM 1451 C CA . ILE A 1 175 ? 2.141 5.592 0.052 1.00 98.19 175 ILE A CA 1
ATOM 1452 C C . ILE A 1 175 ? 3.167 5.420 1.178 1.00 98.19 175 ILE A C 1
ATOM 1454 O O . ILE A 1 175 ? 2.791 5.160 2.321 1.00 98.19 175 ILE A O 1
ATOM 1458 N N . LYS A 1 176 ? 4.459 5.615 0.886 1.00 98.56 176 LYS A N 1
ATOM 1459 C CA . LYS A 1 176 ? 5.536 5.613 1.893 1.00 98.56 176 LYS A CA 1
ATOM 1460 C C . LYS A 1 176 ? 5.250 6.625 3.007 1.00 98.56 176 LYS A C 1
ATOM 1462 O O . LYS A 1 176 ? 5.382 6.288 4.185 1.00 98.56 176 LYS A O 1
ATOM 1467 N N . ASN A 1 177 ? 4.818 7.833 2.647 1.00 98.38 177 ASN A N 1
ATOM 1468 C CA . ASN A 1 177 ? 4.454 8.873 3.606 1.00 98.38 177 ASN A CA 1
ATOM 1469 C C . ASN A 1 177 ? 3.230 8.481 4.437 1.00 98.38 177 ASN A C 1
ATOM 1471 O O . ASN A 1 177 ? 3.259 8.661 5.650 1.00 98.38 177 ASN A O 1
ATOM 1475 N N . SER A 1 178 ? 2.206 7.869 3.838 1.00 98.31 178 SER A N 1
ATOM 1476 C CA . SER A 1 178 ? 1.048 7.364 4.582 1.00 98.31 178 SER A CA 1
ATOM 1477 C C . SER A 1 178 ? 1.422 6.299 5.614 1.00 98.31 178 SER A C 1
ATOM 1479 O O . SER A 1 178 ? 0.918 6.361 6.732 1.00 98.31 178 SER A O 1
ATOM 1481 N N . CYS A 1 179 ? 2.349 5.377 5.313 1.00 98.44 179 CYS A N 1
ATOM 1482 C CA . CYS A 1 179 ? 2.869 4.447 6.327 1.00 98.44 179 CYS A CA 1
ATOM 1483 C C . CYS A 1 179 ? 3.443 5.208 7.534 1.00 98.44 179 CYS A C 1
ATOM 1485 O O . CYS A 1 179 ? 3.113 4.908 8.677 1.00 98.44 179 CYS A O 1
ATOM 1487 N N . ILE A 1 180 ? 4.276 6.222 7.277 1.00 98.50 180 ILE A N 1
ATOM 1488 C CA . ILE A 1 180 ? 4.932 7.023 8.321 1.00 98.50 180 ILE A CA 1
ATOM 1489 C C . ILE A 1 180 ? 3.908 7.836 9.126 1.00 98.50 180 ILE A C 1
ATOM 1491 O O . ILE A 1 180 ? 4.004 7.906 10.350 1.00 98.50 180 ILE A O 1
ATOM 1495 N N . GLU A 1 181 ? 2.943 8.464 8.451 1.00 98.19 181 GLU A N 1
ATOM 1496 C CA . GLU A 1 181 ? 1.869 9.247 9.071 1.00 98.19 181 GLU A CA 1
ATOM 1497 C C . GLU A 1 181 ? 1.039 8.376 10.023 1.00 98.19 181 GLU A C 1
ATOM 1499 O O . GLU A 1 181 ? 0.849 8.747 11.184 1.00 98.19 181 GLU A O 1
ATOM 1504 N N . ILE A 1 182 ? 0.610 7.195 9.563 1.00 98.44 182 ILE A N 1
ATOM 1505 C CA . ILE A 1 182 ? -0.206 6.277 10.363 1.00 98.44 182 ILE A CA 1
ATOM 1506 C C . ILE A 1 182 ? 0.606 5.710 11.537 1.00 98.44 182 ILE A C 1
ATOM 1508 O O . ILE A 1 182 ? 0.131 5.733 12.671 1.00 98.44 182 ILE A O 1
ATOM 1512 N N . GLU A 1 183 ? 1.845 5.257 11.313 1.00 98.06 183 GLU A N 1
ATOM 1513 C CA . GLU A 1 183 ? 2.731 4.764 12.382 1.00 98.06 183 GLU A CA 1
ATOM 1514 C C . GLU A 1 183 ? 2.920 5.808 13.493 1.00 98.06 183 GLU A C 1
ATOM 1516 O O . GLU A 1 183 ? 2.754 5.503 14.676 1.00 98.06 183 GLU A O 1
ATOM 1521 N N . LYS A 1 184 ? 3.203 7.064 13.123 1.00 98.19 184 LYS A N 1
ATOM 1522 C CA . LYS A 1 184 ? 3.349 8.168 14.084 1.00 98.19 184 LYS A CA 1
ATOM 1523 C C . LYS A 1 184 ? 2.056 8.442 14.848 1.00 98.19 184 LYS A C 1
ATOM 1525 O O . LYS A 1 184 ? 2.108 8.670 16.057 1.00 98.19 184 LYS A O 1
ATOM 1530 N N . ALA A 1 185 ? 0.906 8.411 14.173 1.00 98.19 185 ALA A N 1
ATOM 1531 C CA . ALA A 1 185 ? -0.390 8.601 14.819 1.00 98.19 185 ALA A CA 1
ATOM 1532 C C . ALA A 1 185 ? -0.674 7.500 15.855 1.00 98.19 185 ALA A C 1
ATOM 1534 O O . ALA A 1 185 ? -1.153 7.790 16.951 1.00 98.19 185 ALA A O 1
ATOM 1535 N N . ILE A 1 186 ? -0.319 6.250 15.550 1.00 97.81 186 ILE A N 1
ATOM 1536 C CA . ILE A 1 186 ? -0.480 5.119 16.470 1.00 97.81 186 ILE A CA 1
ATOM 1537 C C . ILE A 1 186 ? 0.432 5.265 17.690 1.00 97.81 186 ILE A C 1
ATOM 1539 O O . ILE A 1 186 ? -0.040 5.099 18.813 1.00 97.81 186 ILE A O 1
ATOM 1543 N N . ILE A 1 187 ? 1.709 5.610 17.495 1.00 97.12 187 ILE A N 1
ATOM 1544 C CA . ILE A 1 187 ? 2.657 5.838 18.600 1.00 97.12 187 ILE A CA 1
ATOM 1545 C C . ILE A 1 187 ? 2.122 6.925 19.539 1.00 97.12 187 ILE A C 1
ATOM 1547 O O . ILE A 1 187 ? 1.956 6.681 20.733 1.00 97.12 187 ILE A O 1
ATOM 1551 N N . LYS A 1 188 ? 1.734 8.079 18.984 1.00 97.69 188 LYS A N 1
ATOM 1552 C CA . LYS A 1 188 ? 1.162 9.199 19.745 1.00 97.69 188 LYS A CA 1
ATOM 1553 C C . LYS A 1 188 ? -0.109 8.806 20.505 1.00 97.69 188 LYS A C 1
ATOM 1555 O O . LYS A 1 188 ? -0.375 9.309 21.596 1.00 97.69 188 LYS A O 1
ATOM 1560 N N . TRP A 1 189 ? -0.928 7.929 19.931 1.00 97.25 189 TRP A N 1
ATOM 1561 C CA . TRP A 1 189 ? -2.128 7.427 20.594 1.00 97.25 189 TRP A CA 1
ATOM 1562 C C . TRP A 1 189 ? -1.808 6.509 21.779 1.00 97.25 189 TRP A C 1
ATOM 1564 O O . TRP A 1 189 ? -2.446 6.640 22.823 1.00 97.25 189 TRP A O 1
ATOM 1574 N N . PHE A 1 190 ? -0.808 5.629 21.659 1.00 95.50 190 PHE A N 1
ATOM 1575 C CA . PHE A 1 190 ? -0.342 4.814 22.786 1.00 95.50 190 PHE A CA 1
ATOM 1576 C C . PHE A 1 190 ? 0.270 5.662 23.906 1.00 95.50 190 PHE A C 1
ATOM 1578 O O . PHE A 1 190 ? -0.010 5.408 25.075 1.00 95.50 190 PHE A O 1
ATOM 1585 N N . GLU A 1 191 ? 1.034 6.700 23.562 1.00 94.75 191 GLU A N 1
ATOM 1586 C CA . GLU A 1 191 ? 1.602 7.638 24.539 1.00 94.75 191 GLU A CA 1
ATOM 1587 C C . GLU A 1 191 ? 0.515 8.371 25.333 1.00 94.75 191 GLU A C 1
ATOM 1589 O O . GLU A 1 191 ? 0.638 8.502 26.540 1.00 94.75 191 GLU A O 1
ATOM 1594 N N . LYS A 1 192 ? -0.588 8.788 24.694 1.00 89.25 192 LYS A N 1
ATOM 1595 C CA . LYS A 1 192 ? -1.723 9.426 25.393 1.00 89.25 192 LYS A CA 1
ATOM 1596 C C . LYS A 1 192 ? -2.530 8.485 26.290 1.00 89.25 192 LYS A C 1
ATOM 1598 O O . LYS A 1 192 ? -3.285 8.962 27.133 1.00 89.25 192 LYS A O 1
ATOM 1603 N N . LYS A 1 193 ? -2.466 7.176 26.044 1.00 77.56 193 LYS A N 1
ATOM 1604 C CA . LYS A 1 193 ? -3.140 6.162 26.868 1.00 77.56 193 LYS A CA 1
ATOM 1605 C C . LYS A 1 193 ? -2.371 5.836 28.151 1.00 77.56 193 LYS A C 1
ATOM 1607 O O . LYS A 1 193 ? -2.959 5.199 29.024 1.00 77.56 193 LYS A O 1
ATOM 1612 N N . THR A 1 194 ? -1.089 6.196 28.210 1.00 57.38 194 THR A N 1
ATOM 1613 C CA . THR A 1 194 ? -0.187 5.939 29.341 1.00 57.38 194 THR A CA 1
ATOM 1614 C C . THR A 1 194 ? -0.201 7.128 30.289 1.00 57.38 194 THR A C 1
ATOM 1616 O O . THR A 1 194 ? -0.221 6.883 31.513 1.00 57.38 194 THR A O 1
#